Protein AF-A0A4Z1PEJ4-F1 (afdb_monomer_lite)

Radius of gyration: 26.55 Å; chains: 1; bounding box: 62×98×64 Å

pLDDT: mean 70.91, std 25.91, range [23.52, 96.44]

Structure (mmCIF, N/CA/C/O backbone):
data_AF-A0A4Z1PEJ4-F1
#
_entry.id   AF-A0A4Z1PEJ4-F1
#
loop_
_atom_site.group_PDB
_atom_site.id
_atom_site.type_symbol
_atom_site.label_atom_id
_atom_site.label_alt_id
_atom_site.label_comp_id
_atom_site.label_asym_id
_atom_site.label_entity_id
_atom_site.label_seq_id
_atom_site.pdbx_PDB_ins_code
_atom_site.Cartn_x
_atom_site.Cartn_y
_atom_site.Cartn_z
_atom_site.occupancy
_atom_site.B_iso_or_equiv
_atom_site.auth_seq_id
_atom_site.auth_comp_id
_atom_site.auth_asym_id
_atom_site.auth_atom_id
_atom_site.pdbx_PDB_model_num
ATOM 1 N N . MET A 1 1 ? 3.116 49.677 31.356 1.00 27.81 1 MET A N 1
ATOM 2 C CA . MET A 1 1 ? 3.036 48.391 32.084 1.00 27.81 1 MET A CA 1
ATOM 3 C C . MET A 1 1 ? 1.560 48.014 32.128 1.00 27.81 1 MET A C 1
ATOM 5 O O . MET A 1 1 ? 0.772 48.911 32.383 1.00 27.81 1 MET A O 1
ATOM 9 N N . ASP A 1 2 ? 1.118 46.800 31.808 1.00 25.27 2 ASP A N 1
ATOM 10 C CA . ASP A 1 2 ? 1.852 45.565 31.485 1.00 25.27 2 ASP A CA 1
ATOM 11 C C . ASP A 1 2 ? 1.053 44.719 30.453 1.00 25.27 2 ASP A C 1
ATOM 13 O O . ASP A 1 2 ? -0.126 44.455 30.690 1.00 25.27 2 ASP A O 1
ATOM 17 N N . PRO A 1 3 ? 1.632 44.304 29.306 1.00 29.11 3 PRO A N 1
ATOM 18 C CA . PRO A 1 3 ? 0.936 43.540 28.263 1.00 29.11 3 PRO A CA 1
ATOM 19 C C . PRO A 1 3 ? 0.871 42.013 28.520 1.00 29.11 3 PRO A C 1
ATOM 21 O O . PRO A 1 3 ? 1.013 41.227 27.584 1.00 29.11 3 PRO A O 1
ATOM 24 N N . ASN A 1 4 ? 0.642 41.566 29.763 1.00 30.38 4 ASN A N 1
ATOM 25 C CA . ASN A 1 4 ? 0.714 40.146 30.156 1.00 30.38 4 ASN A CA 1
ATOM 26 C C . ASN A 1 4 ? -0.552 39.580 30.834 1.00 30.38 4 ASN A C 1
ATOM 28 O O . ASN A 1 4 ? -0.468 38.933 31.876 1.00 30.38 4 ASN A O 1
ATOM 32 N N . HIS A 1 5 ? -1.732 39.715 30.215 1.00 30.97 5 HIS A N 1
ATOM 33 C CA . HIS A 1 5 ? -2.873 38.843 30.548 1.00 30.97 5 HIS A CA 1
ATOM 34 C C . HIS A 1 5 ? -3.170 37.840 29.427 1.00 30.97 5 HIS A C 1
ATOM 36 O O . HIS A 1 5 ? -3.955 38.057 28.505 1.00 30.97 5 HIS A O 1
ATOM 42 N N . LEU A 1 6 ? -2.442 36.726 29.520 1.00 24.66 6 LEU A N 1
ATOM 43 C CA . LEU A 1 6 ? -2.335 35.659 28.534 1.00 24.66 6 LEU A CA 1
ATOM 44 C C . LEU A 1 6 ? -3.612 34.816 28.372 1.00 24.66 6 LEU A C 1
ATOM 46 O O . LEU A 1 6 ? -4.174 34.306 29.341 1.00 24.66 6 LEU A O 1
ATOM 50 N N . ARG A 1 7 ? -3.929 34.543 27.100 1.00 29.64 7 ARG A N 1
ATOM 51 C CA . ARG A 1 7 ? -4.311 33.229 26.543 1.00 29.64 7 ARG A CA 1
ATOM 52 C C . ARG A 1 7 ? -4.617 32.126 27.578 1.00 29.64 7 ARG A C 1
ATOM 54 O O . ARG A 1 7 ? -3.706 31.446 28.050 1.00 29.64 7 ARG A O 1
ATOM 61 N N . ARG A 1 8 ? -5.903 31.843 27.814 1.00 27.27 8 ARG A N 1
ATOM 62 C CA . ARG A 1 8 ? -6.362 30.564 28.386 1.00 27.27 8 ARG A CA 1
ATOM 63 C C . ARG A 1 8 ? -7.627 30.057 27.702 1.00 27.27 8 ARG A C 1
ATOM 65 O O . ARG A 1 8 ? -8.715 30.279 28.210 1.00 27.27 8 ARG A O 1
ATOM 72 N N . HIS A 1 9 ? -7.457 29.303 26.625 1.00 27.41 9 HIS A N 1
ATOM 73 C CA . HIS A 1 9 ? -8.015 27.958 26.408 1.00 27.41 9 HIS A CA 1
ATOM 74 C C . HIS A 1 9 ? -7.510 27.472 25.038 1.00 27.41 9 HIS A C 1
ATOM 76 O O . HIS A 1 9 ? -7.259 28.290 24.159 1.00 27.41 9 HIS A O 1
ATOM 82 N N . ILE A 1 10 ? -7.311 26.158 24.881 1.00 28.23 10 ILE A N 1
ATOM 83 C CA . ILE A 1 10 ? -6.675 25.526 23.704 1.00 28.23 10 ILE A CA 1
ATOM 84 C C . ILE A 1 10 ? -5.178 25.882 23.554 1.00 28.23 10 ILE A C 1
ATOM 86 O O . ILE A 1 10 ? -4.756 26.586 22.642 1.00 28.23 10 ILE A O 1
ATOM 90 N N . ALA A 1 11 ? -4.349 25.338 24.452 1.00 23.52 11 ALA A N 1
ATOM 91 C CA . ALA A 1 11 ? -2.929 25.082 24.192 1.00 23.52 11 ALA A CA 1
ATOM 92 C C . ALA A 1 11 ? -2.385 23.987 25.130 1.00 23.52 11 ALA A C 1
ATOM 94 O O . ALA A 1 11 ? -2.755 23.915 26.300 1.00 23.52 11 ALA A O 1
ATOM 95 N N . THR A 1 12 ? -1.439 23.193 24.619 1.00 25.97 12 THR A N 1
ATOM 96 C CA . THR A 1 12 ? -0.537 22.279 25.353 1.00 25.97 12 THR A CA 1
ATOM 97 C C . THR A 1 12 ? -1.127 21.057 26.082 1.00 25.97 12 THR A C 1
ATOM 99 O O . THR A 1 12 ? -1.170 21.012 27.307 1.00 25.97 12 THR A O 1
ATOM 102 N N . THR A 1 13 ? -1.311 19.965 25.328 1.00 26.06 13 THR A N 1
ATOM 103 C CA . THR A 1 13 ? -0.943 18.610 25.811 1.00 26.06 13 THR A CA 1
ATOM 104 C C . THR A 1 13 ? 0.048 17.910 24.866 1.00 26.06 13 THR A C 1
ATOM 106 O O . THR A 1 13 ? 0.061 16.694 24.708 1.00 26.06 13 THR A O 1
ATOM 109 N N . HIS A 1 14 ? 0.947 18.690 24.261 1.00 30.61 14 HIS A N 1
ATOM 110 C CA . HIS A 1 14 ? 2.242 18.201 23.786 1.00 30.61 14 HIS A CA 1
ATOM 111 C C . HIS A 1 14 ? 3.317 18.638 24.778 1.00 30.61 14 HIS A C 1
ATOM 113 O O . HIS A 1 14 ? 4.013 19.634 24.588 1.00 30.61 14 HIS A O 1
ATOM 119 N N . LYS A 1 15 ? 3.430 17.893 25.883 1.00 26.06 15 LYS A N 1
ATOM 120 C CA . LYS A 1 15 ? 4.559 18.039 26.800 1.00 26.06 15 LYS A CA 1
ATOM 121 C C . LYS A 1 15 ? 5.697 17.174 26.264 1.00 26.06 15 LYS A C 1
ATOM 123 O O . LYS A 1 15 ? 5.635 15.952 26.344 1.00 26.06 15 LYS A O 1
ATOM 128 N N . ARG A 1 16 ? 6.716 17.815 25.687 1.00 28.69 16 ARG A N 1
ATOM 129 C CA . ARG A 1 16 ? 7.951 17.171 25.215 1.00 28.69 16 ARG A CA 1
ATOM 130 C C . ARG A 1 16 ? 8.606 16.428 26.393 1.00 28.69 16 ARG A C 1
ATOM 132 O O . ARG A 1 16 ? 9.169 17.064 27.281 1.00 28.69 16 ARG A O 1
ATOM 139 N N . LEU A 1 17 ? 8.506 15.096 26.429 1.00 28.52 17 LEU A N 1
ATOM 140 C CA . LEU A 1 17 ? 9.060 14.249 27.498 1.00 28.52 17 LEU A CA 1
ATOM 141 C C . LEU A 1 17 ? 10.558 13.975 27.283 1.00 28.52 17 LEU A C 1
ATOM 143 O O . LEU A 1 17 ? 10.988 12.837 27.129 1.00 28.52 17 LEU A O 1
ATOM 147 N N . THR A 1 18 ? 11.364 15.036 27.291 1.00 34.47 18 THR A N 1
ATOM 148 C CA . THR A 1 18 ? 12.831 14.955 27.286 1.00 34.47 18 THR A CA 1
ATOM 149 C C . THR A 1 18 ? 13.364 15.382 28.651 1.00 34.47 18 THR A C 1
ATOM 151 O O . THR A 1 18 ? 13.699 16.547 28.860 1.00 34.47 18 THR A O 1
ATOM 154 N N . GLY A 1 19 ? 13.404 14.443 29.599 1.00 26.09 19 GLY A N 1
ATOM 155 C CA . GLY A 1 19 ? 13.943 14.656 30.944 1.00 26.09 19 GLY A CA 1
ATOM 156 C C . GLY A 1 19 ? 14.249 13.327 31.657 1.00 26.09 19 GLY A C 1
ATOM 157 O O . GLY A 1 19 ? 13.490 12.372 31.472 1.00 26.09 19 GLY A O 1
ATOM 158 N N . PRO A 1 20 ? 15.312 13.226 32.486 1.00 29.72 20 PRO A N 1
ATOM 159 C CA . PRO A 1 20 ? 15.720 11.958 33.117 1.00 29.72 20 PRO A CA 1
ATOM 160 C C . PRO A 1 20 ? 14.717 11.377 34.129 1.00 29.72 20 PRO A C 1
ATOM 162 O O . PRO A 1 20 ? 14.866 10.238 34.563 1.00 29.72 20 PRO A O 1
ATOM 165 N N . SER A 1 21 ? 13.704 12.154 34.517 1.00 27.55 21 SER A N 1
ATOM 166 C CA . SER A 1 21 ? 12.705 11.828 35.538 1.00 27.55 21 SER A CA 1
ATOM 167 C C . SER A 1 21 ? 11.514 11.004 35.033 1.00 27.55 21 SER A C 1
ATOM 169 O O . SER A 1 21 ? 10.599 10.737 35.803 1.00 27.55 21 SER A O 1
ATOM 171 N N . CYS A 1 22 ? 11.503 10.551 33.774 1.00 32.00 22 CYS A N 1
ATOM 172 C CA . CYS A 1 22 ? 10.425 9.711 33.234 1.00 32.00 22 CYS A CA 1
ATOM 173 C C . CYS A 1 22 ? 10.574 8.223 33.631 1.00 32.00 22 CYS A C 1
ATOM 175 O O . CYS A 1 22 ? 10.577 7.318 32.792 1.00 32.00 22 CYS A O 1
ATOM 177 N N . ARG A 1 23 ? 10.714 7.968 34.938 1.00 33.81 23 ARG A N 1
ATOM 178 C CA . ARG A 1 23 ? 10.494 6.655 35.552 1.00 33.81 23 ARG A CA 1
ATOM 179 C C . ARG A 1 23 ? 9.142 6.689 36.277 1.00 33.81 23 ARG A C 1
ATOM 181 O O . ARG A 1 23 ? 8.905 7.566 37.091 1.00 33.81 23 ARG A O 1
ATOM 188 N N . GLU A 1 24 ? 8.314 5.694 35.960 1.00 30.09 24 GLU A N 1
ATOM 189 C CA . GLU A 1 24 ? 7.117 5.230 36.693 1.00 30.09 24 GLU A CA 1
ATOM 190 C C . GLU A 1 24 ? 5.741 5.846 36.323 1.00 30.09 24 GLU A C 1
ATOM 192 O O . GLU A 1 24 ? 4.888 5.081 35.870 1.00 30.09 24 GLU A O 1
ATOM 197 N N . ASP A 1 25 ? 5.508 7.164 36.351 1.00 28.42 25 ASP A N 1
ATOM 198 C CA . ASP A 1 25 ? 4.123 7.708 36.300 1.00 28.42 25 ASP A CA 1
ATOM 199 C C . ASP A 1 25 ? 3.585 8.171 34.923 1.00 28.42 25 ASP A C 1
ATOM 201 O O . ASP A 1 25 ? 3.177 9.318 34.732 1.00 28.42 25 ASP A O 1
ATOM 205 N N . CYS A 1 26 ? 3.527 7.273 33.935 1.00 29.20 26 CYS A N 1
ATOM 206 C CA . CYS A 1 26 ? 2.817 7.515 32.662 1.00 29.20 26 CYS A CA 1
ATOM 207 C C . CYS A 1 26 ? 1.881 6.350 32.298 1.00 29.20 26 CYS A C 1
ATOM 209 O O . CYS A 1 26 ? 2.175 5.548 31.410 1.00 29.20 26 CYS A O 1
ATOM 211 N N . LEU A 1 27 ? 0.737 6.274 32.985 1.00 31.78 27 LEU A N 1
ATOM 212 C CA . LEU A 1 27 ? -0.355 5.339 32.694 1.00 31.78 27 LEU A CA 1
ATOM 213 C C . LEU A 1 27 ? -1.568 6.076 32.092 1.00 31.78 27 LEU A C 1
ATOM 215 O O . LEU A 1 27 ? -2.101 6.980 32.738 1.00 31.78 27 LEU A O 1
ATOM 219 N N . PRO A 1 28 ? -2.060 5.678 30.903 1.00 34.16 28 PRO A N 1
ATOM 220 C CA . PRO A 1 28 ? -3.392 6.052 30.434 1.00 34.16 28 PRO A CA 1
ATOM 221 C C . PRO A 1 28 ? -4.499 5.422 31.298 1.00 34.16 28 PRO A C 1
ATOM 223 O O . PRO A 1 28 ? -4.273 4.468 32.046 1.00 34.16 28 PRO A O 1
ATOM 226 N N . SER A 1 29 ? -5.721 5.943 31.174 1.00 29.34 29 SER A N 1
ATOM 227 C CA . SER A 1 29 ? -6.901 5.441 31.885 1.00 29.34 29 SER A CA 1
ATOM 228 C C . SER A 1 29 ? -7.251 3.985 31.519 1.00 29.34 29 SER A C 1
ATOM 230 O O . SER A 1 29 ? -6.850 3.455 30.485 1.00 29.34 29 SER A O 1
ATOM 232 N N . ARG A 1 30 ? -8.008 3.312 32.401 1.00 32.62 30 ARG A N 1
ATOM 233 C CA . ARG A 1 30 ? -8.152 1.838 32.488 1.00 32.62 30 ARG A CA 1
ATOM 234 C C . ARG A 1 30 ? -8.791 1.100 31.290 1.00 32.62 30 ARG A C 1
ATOM 236 O O . ARG A 1 30 ? -9.005 -0.106 31.398 1.00 32.62 30 ARG A O 1
ATOM 243 N N . HIS A 1 31 ? -9.082 1.763 30.171 1.00 28.25 31 HIS A N 1
ATOM 244 C CA . HIS A 1 31 ? -9.766 1.167 29.017 1.00 28.25 31 HIS A CA 1
ATOM 245 C C . HIS A 1 31 ? -9.104 1.562 27.689 1.00 28.25 31 HIS A C 1
ATOM 247 O O . HIS A 1 31 ? -9.568 2.453 26.986 1.00 28.25 31 HIS A O 1
ATOM 253 N N . GLY A 1 32 ? -8.024 0.864 27.334 1.00 28.66 32 GLY A N 1
ATOM 254 C CA . GLY A 1 32 ? -7.392 0.972 26.019 1.00 28.66 32 GLY A CA 1
ATOM 255 C C . GLY A 1 32 ? -6.218 0.008 25.867 1.00 28.66 32 GLY A C 1
ATOM 256 O O . GLY A 1 32 ? -5.294 0.024 26.677 1.00 28.66 32 GLY A O 1
ATOM 257 N N . VAL A 1 33 ? -6.240 -0.822 24.821 1.00 29.34 33 VAL A N 1
ATOM 258 C CA . VAL A 1 33 ? -5.055 -1.571 24.378 1.00 29.34 33 VAL A CA 1
ATOM 259 C C . VAL A 1 33 ? -4.254 -0.628 23.486 1.00 29.34 33 VAL A C 1
ATOM 261 O O . VAL A 1 33 ? -4.640 -0.366 22.352 1.00 29.34 33 VAL A O 1
ATOM 264 N N . GLY A 1 34 ? -3.183 -0.057 24.037 1.00 31.81 34 GLY A N 1
ATOM 265 C CA . GLY A 1 34 ? -2.349 0.944 23.371 1.00 31.81 34 GLY A CA 1
ATOM 266 C C . GLY A 1 34 ? -0.910 0.470 23.200 1.00 31.81 34 GLY A C 1
ATOM 267 O O . GLY A 1 34 ? -0.339 -0.144 24.102 1.00 31.81 34 GLY A O 1
ATOM 268 N N . LEU A 1 35 ? -0.330 0.785 22.044 1.00 33.53 35 LEU A N 1
ATOM 269 C CA . LEU A 1 35 ? 1.021 0.403 21.648 1.00 33.53 35 LEU A CA 1
ATOM 270 C C . LEU A 1 35 ? 1.922 1.644 21.748 1.00 33.53 35 LEU A C 1
ATOM 272 O O . LEU A 1 35 ? 1.763 2.593 20.986 1.00 33.53 35 LEU A O 1
ATOM 276 N N . ILE A 1 36 ? 2.816 1.673 22.742 1.00 31.70 36 ILE A N 1
ATOM 277 C CA . ILE A 1 36 ? 3.595 2.874 23.103 1.00 31.70 36 ILE A CA 1
ATOM 278 C C . ILE A 1 36 ? 5.069 2.697 22.729 1.00 31.70 36 ILE A C 1
ATOM 280 O O . ILE A 1 36 ? 5.781 1.915 23.369 1.00 31.70 36 ILE A O 1
ATOM 284 N N . ALA A 1 37 ? 5.530 3.484 21.755 1.00 30.77 37 ALA A N 1
ATOM 285 C CA . ALA A 1 37 ? 6.940 3.637 21.405 1.00 30.77 37 ALA A CA 1
ATOM 286 C C . ALA A 1 37 ? 7.581 4.824 22.140 1.00 30.77 37 ALA A C 1
ATOM 288 O O . ALA A 1 37 ? 6.928 5.825 22.430 1.00 30.77 37 ALA A O 1
ATOM 289 N N . TYR A 1 38 ? 8.869 4.698 22.463 1.00 31.22 38 TYR A N 1
ATOM 290 C CA . TYR A 1 38 ? 9.680 5.757 23.063 1.00 31.22 38 TYR A CA 1
ATOM 291 C C . TYR A 1 38 ? 11.162 5.524 22.755 1.00 31.22 38 TYR A C 1
ATOM 293 O O . TYR A 1 38 ? 11.588 4.382 22.562 1.00 31.22 38 TYR A O 1
ATOM 301 N N . GLU A 1 39 ? 11.929 6.609 22.724 1.00 32.78 39 GLU A N 1
ATOM 302 C CA . GLU A 1 39 ? 13.305 6.631 22.240 1.00 32.78 39 GLU A CA 1
ATOM 303 C C . GLU A 1 39 ? 14.334 6.489 23.374 1.00 32.78 39 GLU A C 1
ATOM 305 O O . GLU A 1 39 ? 14.233 7.131 24.420 1.00 32.78 39 GLU A O 1
ATOM 310 N N . THR A 1 40 ? 15.376 5.690 23.134 1.00 35.53 40 THR A N 1
ATOM 311 C CA . THR A 1 40 ? 16.669 5.794 23.831 1.00 35.53 40 THR A CA 1
ATOM 312 C C . THR A 1 40 ? 17.798 5.562 22.831 1.00 35.53 40 THR A C 1
ATOM 314 O O . THR A 1 40 ? 17.707 4.640 22.015 1.00 35.53 40 THR A O 1
ATOM 317 N N . ALA A 1 41 ? 18.857 6.372 22.906 1.00 36.47 41 ALA A N 1
ATOM 318 C CA . ALA A 1 41 ? 19.954 6.389 21.940 1.00 36.47 41 ALA A CA 1
ATOM 319 C C . ALA A 1 41 ? 20.717 5.050 21.868 1.00 36.47 41 ALA A C 1
ATOM 321 O O . ALA A 1 41 ? 21.496 4.718 22.760 1.00 36.47 41 ALA A O 1
ATOM 322 N N . ALA A 1 42 ? 20.522 4.298 20.780 1.00 35.16 42 ALA A N 1
ATOM 323 C CA . ALA A 1 42 ? 21.298 3.103 20.447 1.00 35.16 42 ALA A CA 1
ATOM 324 C C . ALA A 1 42 ? 21.298 2.851 18.928 1.00 35.16 42 ALA A C 1
ATOM 326 O O . ALA A 1 42 ? 20.303 3.078 18.244 1.00 35.16 42 ALA A O 1
ATOM 327 N N . SER A 1 43 ? 22.424 2.365 18.403 1.00 36.16 43 SER A N 1
ATOM 328 C CA . SER A 1 43 ? 22.759 2.345 16.968 1.00 36.16 43 SER A CA 1
ATOM 329 C C . SER A 1 43 ? 22.140 1.202 16.138 1.00 36.16 43 SER A C 1
ATOM 331 O O . SER A 1 43 ? 22.707 0.837 15.112 1.00 36.16 43 SER A O 1
ATOM 333 N N . ALA A 1 44 ? 21.027 0.601 16.567 1.00 36.31 44 ALA A N 1
ATOM 334 C CA . ALA A 1 44 ? 20.407 -0.546 15.890 1.00 36.31 44 ALA A CA 1
ATOM 335 C C . ALA A 1 44 ? 18.877 -0.522 16.030 1.00 36.31 44 ALA A C 1
ATOM 337 O O . ALA A 1 44 ? 18.362 -0.127 17.079 1.00 36.31 44 ALA A O 1
ATOM 338 N N . PHE A 1 45 ? 18.150 -0.987 15.005 1.00 40.75 45 PHE A N 1
ATOM 339 C CA . PHE A 1 45 ? 16.698 -1.168 15.094 1.00 40.75 45 PHE A CA 1
ATOM 340 C C . PHE A 1 45 ? 16.391 -2.437 15.898 1.00 40.75 45 PHE A C 1
ATOM 342 O O . PHE A 1 45 ? 16.251 -3.531 15.357 1.00 40.75 45 PHE A O 1
ATOM 349 N N . LYS A 1 46 ? 16.287 -2.271 17.214 1.00 36.66 46 LYS A N 1
ATOM 350 C CA . LYS A 1 46 ? 15.841 -3.315 18.135 1.00 36.66 46 LYS A CA 1
ATOM 351 C C . LYS A 1 46 ? 14.415 -3.029 18.560 1.00 36.66 46 LYS A C 1
ATOM 353 O O . LYS A 1 46 ? 14.121 -1.896 18.947 1.00 36.66 46 LYS A O 1
ATOM 358 N N . PHE A 1 47 ? 13.573 -4.056 18.573 1.00 40.47 47 PHE A N 1
ATOM 359 C CA . PHE A 1 47 ? 12.274 -3.986 19.223 1.00 40.47 47 PHE A CA 1
ATOM 360 C C . PHE A 1 47 ? 12.218 -4.958 20.400 1.00 40.47 47 PHE A C 1
ATOM 362 O O . PHE A 1 47 ? 12.560 -6.133 20.301 1.00 40.47 47 PHE A O 1
ATOM 369 N N . ALA A 1 48 ? 11.815 -4.430 21.550 1.00 34.50 48 ALA A N 1
ATOM 370 C CA . ALA A 1 48 ? 11.677 -5.177 22.792 1.00 34.50 48 ALA A CA 1
ATOM 371 C C . ALA A 1 48 ? 10.272 -4.952 23.340 1.00 34.50 48 ALA A C 1
ATOM 373 O O . ALA A 1 48 ? 9.843 -3.796 23.436 1.00 34.50 48 ALA A O 1
ATOM 374 N N . ILE A 1 49 ? 9.599 -6.039 23.721 1.00 41.81 49 ILE A N 1
ATOM 375 C CA . ILE A 1 49 ? 8.390 -5.991 24.545 1.00 41.81 49 ILE A CA 1
ATOM 376 C C . ILE A 1 49 ? 8.821 -5.985 26.007 1.00 41.81 49 ILE A C 1
ATOM 378 O O . ILE A 1 49 ? 9.722 -6.717 26.395 1.00 41.81 49 ILE A O 1
ATOM 382 N N . ALA A 1 50 ? 8.182 -5.151 26.824 1.00 34.97 50 ALA A N 1
ATOM 383 C CA . ALA A 1 50 ? 8.354 -5.185 28.272 1.00 34.97 50 ALA A CA 1
ATOM 384 C C . ALA A 1 50 ? 7.007 -5.477 28.941 1.00 34.97 50 ALA A C 1
ATOM 386 O O . ALA A 1 50 ? 6.168 -4.575 29.052 1.00 34.97 50 ALA A O 1
ATOM 387 N N . PHE A 1 51 ? 6.807 -6.706 29.420 1.00 35.53 51 PHE A N 1
ATOM 388 C CA . PHE A 1 51 ? 5.603 -7.084 30.156 1.00 35.53 51 PHE A CA 1
ATOM 389 C C . PHE A 1 51 ? 5.740 -6.697 31.633 1.00 35.53 51 PHE A C 1
ATOM 391 O O . PHE A 1 51 ? 6.002 -7.537 32.487 1.00 35.53 51 PHE A O 1
ATOM 398 N N . ARG A 1 52 ? 5.513 -5.423 31.989 1.00 38.06 52 ARG A N 1
ATOM 399 C CA . ARG A 1 52 ? 5.457 -5.034 33.420 1.00 38.06 52 ARG A CA 1
ATOM 400 C C . ARG A 1 52 ? 4.089 -5.156 34.090 1.00 38.06 52 ARG A C 1
ATOM 402 O O . ARG A 1 52 ? 4.020 -5.125 35.311 1.00 38.06 52 ARG A O 1
ATOM 409 N N . THR A 1 53 ? 3.027 -5.380 33.320 1.00 40.78 53 THR A N 1
ATOM 410 C CA . THR A 1 53 ? 1.769 -6.007 33.767 1.00 40.78 53 THR A CA 1
ATOM 411 C C . THR A 1 53 ? 1.139 -6.734 32.572 1.00 40.78 53 THR A C 1
ATOM 413 O O . THR A 1 53 ? 1.418 -6.390 31.424 1.00 40.78 53 THR A O 1
ATOM 416 N N . ARG A 1 54 ? 0.279 -7.737 32.814 1.00 41.91 54 ARG A N 1
ATOM 417 C CA . ARG A 1 54 ? -0.291 -8.655 31.795 1.00 41.91 54 ARG A CA 1
ATOM 418 C C . ARG A 1 54 ? -1.271 -8.014 30.776 1.00 41.91 54 ARG A C 1
ATOM 420 O O . ARG A 1 54 ? -2.219 -8.678 30.367 1.00 41.91 54 ARG A O 1
ATOM 427 N N . ARG A 1 55 ? -1.157 -6.718 30.449 1.00 48.53 55 ARG A N 1
ATOM 428 C CA . ARG A 1 55 ? -2.189 -5.962 29.696 1.00 48.53 55 ARG A CA 1
ATOM 429 C C . ARG A 1 55 ? -1.688 -4.922 28.681 1.00 48.53 55 ARG A C 1
ATOM 431 O O . ARG A 1 55 ? -2.526 -4.294 28.044 1.00 48.53 55 ARG A O 1
ATOM 438 N N . PHE A 1 56 ? -0.377 -4.741 28.492 1.00 40.19 56 PHE A N 1
ATOM 439 C CA . PHE A 1 56 ? 0.152 -3.747 27.543 1.00 40.19 56 PHE A CA 1
ATOM 440 C C . PHE A 1 56 ? 1.281 -4.298 26.668 1.00 40.19 56 PHE A C 1
ATOM 442 O O . PHE A 1 56 ? 2.284 -4.796 27.176 1.00 40.19 56 PHE A O 1
ATOM 449 N N . LEU A 1 57 ? 1.133 -4.138 25.350 1.00 44.62 57 LEU A N 1
ATOM 450 C CA . LEU A 1 57 ? 2.167 -4.399 24.351 1.00 44.62 57 LEU A CA 1
ATOM 451 C C . LEU A 1 57 ? 2.994 -3.122 24.139 1.00 44.62 57 LEU A C 1
ATOM 453 O O . LEU A 1 57 ? 2.599 -2.221 23.402 1.00 44.62 57 LEU A O 1
ATOM 457 N N . ARG A 1 58 ? 4.149 -3.021 24.801 1.00 49.94 58 ARG A N 1
ATOM 458 C CA . ARG A 1 58 ? 5.068 -1.883 24.640 1.00 49.94 58 ARG A CA 1
ATOM 459 C C . ARG A 1 58 ? 6.130 -2.214 23.596 1.00 49.94 58 ARG A C 1
ATOM 461 O O . ARG A 1 58 ? 7.050 -2.946 23.925 1.00 49.94 58 ARG A O 1
ATOM 468 N N . ILE A 1 59 ? 6.042 -1.664 22.385 1.00 51.53 59 ILE A N 1
ATOM 469 C CA . ILE A 1 59 ? 7.074 -1.845 21.350 1.00 51.53 59 ILE A CA 1
ATOM 470 C C . ILE A 1 59 ? 8.035 -0.661 21.385 1.00 51.53 59 ILE A C 1
ATOM 472 O O . ILE A 1 59 ? 7.646 0.466 21.090 1.00 51.53 59 ILE A O 1
ATOM 476 N N . ARG A 1 60 ? 9.303 -0.903 21.726 1.00 51.75 60 ARG A N 1
ATOM 477 C CA . ARG A 1 60 ? 10.352 0.118 21.566 1.00 51.75 60 ARG A CA 1
ATOM 478 C C . ARG A 1 60 ? 10.787 0.226 20.110 1.00 51.75 60 ARG A C 1
ATOM 480 O O . ARG A 1 60 ? 10.962 -0.792 19.450 1.00 51.75 60 ARG A O 1
ATOM 487 N N . VAL A 1 61 ? 11.022 1.456 19.663 1.00 50.41 61 VAL A N 1
ATOM 488 C CA . VAL A 1 61 ? 11.641 1.775 18.375 1.00 50.41 61 VAL A CA 1
ATOM 489 C C . VAL A 1 61 ? 12.742 2.799 18.649 1.00 50.41 61 VAL A C 1
ATOM 491 O O . VAL A 1 61 ? 12.452 3.904 19.097 1.00 50.41 61 VAL A O 1
ATOM 494 N N . SER A 1 62 ? 13.997 2.421 18.402 1.00 46.44 62 SER A N 1
ATOM 495 C CA . SER A 1 62 ? 15.163 3.313 18.482 1.00 46.44 62 SER A CA 1
ATOM 496 C C . SER A 1 62 ? 15.682 3.632 17.082 1.00 46.44 62 SER A C 1
ATOM 498 O O . SER A 1 62 ? 15.740 2.754 16.217 1.00 46.44 62 SER A O 1
ATOM 500 N N . TYR A 1 63 ? 16.081 4.885 16.859 1.00 45.88 63 TYR A N 1
ATOM 501 C CA . TYR A 1 63 ? 16.627 5.355 15.586 1.00 45.88 63 TYR A CA 1
ATOM 502 C C . TYR A 1 63 ? 17.638 6.498 15.795 1.00 45.88 63 TYR A C 1
ATOM 504 O O . TYR A 1 63 ? 17.825 6.948 16.922 1.00 45.88 63 TYR A O 1
ATOM 512 N N . LYS A 1 64 ? 18.356 6.909 14.737 1.00 39.06 64 LYS A N 1
ATOM 513 C CA . LYS A 1 64 ? 19.457 7.896 14.823 1.00 39.06 64 LYS A CA 1
ATOM 514 C C . LYS A 1 64 ? 19.640 8.769 13.562 1.00 39.06 64 LYS A C 1
ATOM 516 O O . LYS A 1 64 ? 20.731 9.279 13.328 1.00 39.06 64 LYS A O 1
ATOM 521 N N . ILE A 1 65 ? 18.617 8.893 12.717 1.00 44.38 65 ILE A N 1
ATOM 522 C CA . ILE A 1 65 ? 18.600 9.807 11.558 1.00 44.38 65 ILE A CA 1
ATOM 523 C C . ILE A 1 65 ? 17.292 10.611 11.634 1.00 44.38 65 ILE A C 1
ATOM 525 O O . ILE A 1 65 ? 16.290 10.102 12.134 1.00 44.38 65 ILE A O 1
ATOM 529 N N . ASP A 1 66 ? 17.318 11.861 11.185 1.00 34.28 66 ASP A N 1
ATOM 530 C CA . ASP A 1 66 ? 16.200 12.802 11.269 1.00 34.28 66 ASP A CA 1
ATOM 531 C C . ASP A 1 66 ? 15.867 13.318 9.851 1.00 34.28 66 ASP A C 1
ATOM 533 O O . ASP A 1 66 ? 16.794 13.748 9.157 1.00 34.28 66 ASP A O 1
ATOM 537 N N . PRO A 1 67 ? 14.605 13.249 9.378 1.00 47.44 67 PRO A N 1
ATOM 538 C CA . PRO A 1 67 ? 13.464 12.584 10.009 1.00 47.44 67 PRO A CA 1
ATOM 539 C C . PRO A 1 67 ? 13.560 11.044 9.960 1.00 47.44 67 PRO A C 1
ATOM 541 O O . PRO A 1 67 ? 14.075 10.477 8.990 1.00 47.44 67 PRO A O 1
ATOM 544 N N . PRO A 1 68 ? 13.034 10.327 10.972 1.00 54.12 68 PRO A N 1
ATOM 545 C CA . PRO A 1 68 ? 12.922 8.875 10.928 1.00 54.12 68 PRO A CA 1
ATOM 546 C C . PRO A 1 68 ? 11.936 8.423 9.835 1.00 54.12 68 PRO A C 1
ATOM 548 O O . PRO A 1 68 ? 10.766 8.805 9.889 1.00 54.12 68 PRO A O 1
ATOM 551 N N . PRO A 1 69 ? 12.336 7.555 8.882 1.00 70.94 69 PRO A N 1
ATOM 552 C CA . PRO A 1 69 ? 11.384 6.938 7.968 1.00 70.94 69 PRO A CA 1
ATOM 553 C C . PRO A 1 69 ? 10.428 6.031 8.752 1.00 70.94 69 PRO A C 1
ATOM 555 O O . PRO A 1 69 ? 10.839 5.360 9.705 1.00 70.94 69 PRO A O 1
ATOM 558 N N . THR A 1 70 ? 9.168 5.982 8.325 1.00 81.75 70 THR A N 1
ATOM 559 C CA . THR A 1 70 ? 8.065 5.287 9.004 1.00 81.75 70 THR A CA 1
ATOM 560 C C . THR A 1 70 ? 8.319 3.791 9.216 1.00 81.75 70 THR A C 1
ATOM 562 O O . THR A 1 70 ? 9.065 3.139 8.479 1.00 81.75 70 THR A O 1
ATOM 565 N N . ARG A 1 71 ? 7.691 3.227 10.254 1.00 87.38 71 ARG A N 1
ATOM 566 C CA . ARG A 1 71 ? 7.703 1.788 10.562 1.00 87.38 71 ARG A CA 1
ATOM 567 C C . ARG A 1 71 ? 6.290 1.340 10.887 1.00 87.38 71 ARG A C 1
ATOM 569 O O . ARG A 1 71 ? 5.858 1.439 12.032 1.00 87.38 71 ARG A O 1
ATOM 576 N N . THR A 1 72 ? 5.561 0.912 9.867 1.00 90.25 72 THR A N 1
ATOM 577 C CA . THR A 1 72 ? 4.174 0.472 10.034 1.00 90.25 72 THR A CA 1
ATOM 578 C C . THR A 1 72 ? 4.130 -0.834 10.799 1.00 90.25 72 THR A C 1
ATOM 580 O O . THR A 1 72 ? 4.967 -1.708 10.577 1.00 90.25 72 THR A O 1
ATOM 583 N N . LEU A 1 73 ? 3.154 -0.945 11.695 1.00 92.88 73 LEU A N 1
ATOM 584 C CA . LEU A 1 73 ? 2.928 -2.090 12.563 1.00 92.88 73 LEU A CA 1
ATOM 585 C C . LEU A 1 73 ? 1.517 -2.621 12.305 1.00 92.88 73 LEU A C 1
ATOM 587 O O . LEU A 1 73 ? 0.549 -1.878 12.458 1.00 92.88 73 LEU A O 1
ATOM 591 N N . LEU A 1 74 ? 1.400 -3.900 11.955 1.00 91.38 74 LEU A N 1
ATOM 592 C CA . LEU A 1 74 ? 0.118 -4.582 11.783 1.00 91.38 74 LEU A CA 1
ATOM 593 C C . LEU A 1 74 ? 0.124 -5.882 12.589 1.00 91.38 74 LEU A C 1
ATOM 595 O O . LEU A 1 74 ? 0.937 -6.767 12.344 1.00 91.38 74 LEU A O 1
ATOM 599 N N . LEU A 1 75 ? -0.793 -6.014 13.546 1.00 92.88 75 LEU A N 1
ATOM 600 C CA . LEU A 1 75 ? -1.042 -7.291 14.214 1.00 92.88 75 LEU A CA 1
ATOM 601 C C . LEU A 1 75 ? -1.971 -8.137 13.340 1.00 92.88 75 LEU A C 1
ATOM 603 O O . LEU A 1 75 ? -3.044 -7.669 12.956 1.00 92.88 75 LEU A O 1
ATOM 607 N N . SER A 1 76 ? -1.567 -9.373 13.050 1.00 90.75 76 SER A N 1
ATOM 608 C CA . SER A 1 76 ? -2.410 -10.334 12.336 1.00 90.75 76 SER A CA 1
ATOM 609 C C . SER A 1 76 ? -3.615 -10.712 13.197 1.00 90.75 76 SER A C 1
ATOM 611 O O . SER A 1 76 ? -3.475 -11.037 14.379 1.00 90.75 76 SER A O 1
ATOM 613 N N . ARG A 1 77 ? -4.810 -10.683 12.602 1.00 90.19 77 ARG A N 1
ATOM 614 C CA . ARG A 1 77 ? -6.055 -11.168 13.214 1.00 90.19 77 ARG A CA 1
ATOM 615 C C . ARG A 1 77 ? -6.259 -12.654 12.923 1.00 90.19 77 ARG A C 1
ATOM 617 O O . ARG A 1 77 ? -6.962 -13.322 13.675 1.00 90.19 77 ARG A O 1
ATOM 624 N N . LYS A 1 78 ? -5.644 -13.162 11.848 1.00 88.38 78 LYS A N 1
ATOM 625 C CA . LYS A 1 78 ? -5.712 -14.566 11.411 1.00 88.38 78 LYS A CA 1
ATOM 626 C C . LYS A 1 78 ? -4.727 -15.464 12.162 1.00 88.38 78 LYS A C 1
ATOM 628 O O . LYS A 1 78 ? -5.085 -16.577 12.535 1.00 88.38 78 LYS A O 1
ATOM 633 N N . VAL A 1 79 ? -3.513 -14.979 12.433 1.00 89.56 79 VAL A N 1
ATOM 634 C CA . VAL A 1 79 ? -2.448 -15.736 13.111 1.00 89.56 79 VAL A CA 1
ATOM 635 C C . VAL A 1 79 ? -2.037 -15.017 14.394 1.00 89.56 79 VAL A C 1
ATOM 637 O O . VAL A 1 79 ? -1.182 -14.128 14.397 1.00 89.56 79 VAL A O 1
ATOM 640 N N . ASN A 1 80 ? -2.667 -15.418 15.501 1.00 90.25 80 ASN A N 1
ATOM 641 C CA . ASN A 1 80 ? -2.453 -14.823 16.819 1.00 90.25 80 ASN A CA 1
ATOM 642 C C . ASN A 1 80 ? -0.962 -14.783 17.198 1.00 90.25 80 ASN A C 1
ATOM 644 O O . ASN A 1 80 ? -0.215 -15.728 16.955 1.00 90.25 80 ASN A O 1
ATOM 648 N N . GLY A 1 81 ? -0.535 -13.678 17.806 1.00 88.00 81 GLY A N 1
ATOM 649 C CA . GLY A 1 81 ? 0.865 -13.447 18.149 1.00 88.00 81 GLY A CA 1
ATOM 650 C C . GLY A 1 81 ? 1.768 -13.091 16.964 1.00 88.00 81 GLY A C 1
ATOM 651 O O . GLY A 1 81 ? 2.965 -12.979 17.177 1.00 88.00 81 GLY A O 1
ATOM 652 N N . THR A 1 82 ? 1.256 -12.869 15.747 1.00 90.94 82 THR A N 1
ATOM 653 C CA . THR A 1 82 ? 2.086 -12.401 14.619 1.00 90.94 82 THR A CA 1
ATOM 654 C C . THR A 1 82 ? 2.016 -10.879 14.468 1.00 90.94 82 THR A C 1
ATOM 656 O O . THR A 1 82 ? 0.931 -10.308 14.336 1.00 90.94 82 THR A O 1
ATOM 659 N N . LEU A 1 83 ? 3.177 -10.222 14.434 1.00 92.38 83 LEU A N 1
ATOM 660 C CA . LEU A 1 83 ? 3.336 -8.802 14.110 1.00 92.38 83 LEU A CA 1
ATOM 661 C C . LEU A 1 83 ? 4.037 -8.646 12.761 1.00 92.38 83 LEU A C 1
ATOM 663 O O . LEU A 1 83 ? 5.148 -9.138 12.582 1.00 92.38 83 LEU A O 1
ATOM 667 N N . LEU A 1 84 ? 3.427 -7.907 11.843 1.00 92.06 84 LEU A N 1
ATOM 668 C CA . LEU A 1 84 ? 4.056 -7.434 10.617 1.00 92.06 84 LEU A CA 1
ATOM 669 C C . LEU A 1 84 ? 4.671 -6.054 10.861 1.00 92.06 84 LEU A C 1
ATOM 671 O O . LEU A 1 84 ? 4.053 -5.189 11.488 1.00 92.06 84 LEU A O 1
ATOM 675 N N . VAL A 1 85 ? 5.881 -5.851 10.341 1.00 93.00 85 VAL A N 1
ATOM 676 C CA . VAL A 1 85 ? 6.602 -4.577 10.377 1.00 93.00 85 VAL A CA 1
ATOM 677 C C . VAL A 1 85 ? 7.060 -4.220 8.966 1.00 93.00 85 VAL A C 1
ATOM 679 O O . VAL A 1 85 ? 7.743 -5.014 8.318 1.00 93.00 85 VAL A O 1
ATOM 682 N N . SER A 1 86 ? 6.720 -3.014 8.511 1.00 90.94 86 SER A N 1
ATOM 683 C CA . SER A 1 86 ? 7.236 -2.451 7.257 1.00 90.94 86 SER A CA 1
ATOM 684 C C . SER A 1 86 ? 8.437 -1.538 7.496 1.00 90.94 86 SER A C 1
ATOM 686 O O . SER A 1 86 ? 8.481 -0.787 8.477 1.00 90.94 86 SER A O 1
ATOM 688 N N . ARG A 1 87 ? 9.412 -1.575 6.583 1.00 90.31 87 ARG A N 1
ATOM 689 C CA . ARG A 1 87 ? 10.578 -0.688 6.558 1.00 90.31 87 ARG A CA 1
ATOM 690 C C . ARG A 1 87 ? 10.957 -0.339 5.120 1.00 90.31 87 ARG A C 1
ATOM 692 O O . ARG A 1 87 ? 11.487 -1.180 4.398 1.00 90.31 87 ARG A O 1
ATOM 699 N N . GLY A 1 88 ? 10.796 0.930 4.755 1.00 85.56 88 GLY A N 1
ATOM 700 C CA . GLY A 1 88 ? 11.295 1.467 3.490 1.00 85.56 88 GLY A CA 1
ATOM 701 C C . GLY A 1 88 ? 12.822 1.603 3.398 1.00 85.56 88 GLY A C 1
ATOM 702 O O . GLY A 1 88 ? 13.590 1.210 4.286 1.00 85.56 88 GLY A O 1
ATOM 703 N N . SER A 1 89 ? 13.244 2.190 2.284 1.00 81.31 89 SER A N 1
ATOM 704 C CA . SER A 1 89 ? 14.601 2.648 1.978 1.00 81.31 89 SER A CA 1
ATOM 705 C C . SER A 1 89 ? 15.047 3.819 2.878 1.00 81.31 89 SER A C 1
ATOM 707 O O . SER A 1 89 ? 14.321 4.278 3.760 1.00 81.31 89 SER A O 1
ATOM 709 N N . THR A 1 90 ? 16.279 4.305 2.685 1.00 75.50 90 THR A N 1
ATOM 710 C CA . THR A 1 90 ? 16.797 5.518 3.358 1.00 75.50 90 THR A CA 1
ATOM 711 C C . THR A 1 90 ? 17.006 6.698 2.403 1.00 75.50 90 THR A C 1
ATOM 713 O O . THR A 1 90 ? 17.631 7.677 2.795 1.00 75.50 90 THR A O 1
ATOM 716 N N . SER A 1 91 ? 16.595 6.567 1.140 1.00 71.75 91 SER A N 1
ATOM 717 C CA . SER A 1 91 ? 16.802 7.534 0.051 1.00 71.75 91 SER A CA 1
ATOM 718 C C . SER A 1 91 ? 16.037 7.071 -1.190 1.00 71.75 91 SER A C 1
ATOM 720 O O . SER A 1 91 ? 15.783 5.877 -1.326 1.00 71.75 91 SER A O 1
ATOM 722 N N . ASP A 1 92 ? 15.721 7.981 -2.115 1.00 71.19 92 ASP A N 1
ATOM 723 C CA . ASP A 1 92 ? 14.951 7.652 -3.325 1.00 71.19 92 ASP A CA 1
ATOM 724 C C . ASP A 1 92 ? 15.642 6.610 -4.206 1.00 71.19 92 ASP A C 1
ATOM 726 O O . ASP A 1 92 ? 15.062 5.563 -4.494 1.00 71.19 92 ASP A O 1
ATOM 730 N N . ASN A 1 93 ? 16.905 6.858 -4.556 1.00 73.00 93 ASN A N 1
ATOM 731 C CA . ASN A 1 93 ? 17.801 5.849 -5.106 1.00 73.00 93 ASN A CA 1
ATOM 732 C C . ASN A 1 93 ? 18.579 5.202 -3.947 1.00 73.00 93 ASN A C 1
ATOM 734 O O . ASN A 1 93 ? 19.283 5.892 -3.202 1.00 73.00 93 ASN A O 1
ATOM 738 N N . ASN A 1 94 ? 18.426 3.891 -3.759 1.00 74.00 94 ASN A N 1
ATOM 739 C CA . ASN A 1 94 ? 19.059 3.133 -2.681 1.00 74.00 94 ASN A CA 1
ATOM 740 C C . ASN A 1 94 ? 19.575 1.792 -3.232 1.00 74.00 94 ASN A C 1
ATOM 742 O O . ASN A 1 94 ? 18.890 0.778 -3.097 1.00 74.00 94 ASN A O 1
ATOM 746 N N . PRO A 1 95 ? 20.782 1.741 -3.831 1.00 79.31 95 PRO A N 1
ATOM 747 C CA . PRO A 1 95 ? 21.331 0.492 -4.367 1.00 79.31 95 PRO A CA 1
ATOM 748 C C . PRO A 1 95 ? 21.482 -0.591 -3.288 1.00 79.31 95 PRO A C 1
ATOM 750 O O . PRO A 1 95 ? 21.374 -1.774 -3.585 1.00 79.31 95 PRO A O 1
ATOM 753 N N . GLY A 1 96 ? 21.624 -0.203 -2.014 1.00 81.81 96 GLY A N 1
ATOM 754 C CA . GLY A 1 96 ? 21.624 -1.135 -0.885 1.00 81.81 96 GLY A CA 1
ATOM 755 C C . GLY A 1 96 ? 20.316 -1.914 -0.691 1.00 81.81 96 GLY A C 1
ATOM 756 O O . GLY A 1 96 ? 20.334 -2.918 0.004 1.00 81.81 96 GLY A O 1
ATOM 757 N N . ALA A 1 97 ? 19.197 -1.503 -1.298 1.00 85.44 97 ALA A N 1
ATOM 758 C CA . ALA A 1 97 ? 17.952 -2.277 -1.287 1.00 85.44 97 ALA A CA 1
ATOM 759 C C . ALA A 1 97 ? 17.952 -3.463 -2.273 1.00 85.44 97 ALA A C 1
ATOM 761 O O . ALA A 1 97 ? 17.102 -4.340 -2.151 1.00 85.44 97 ALA A O 1
ATOM 762 N N . ALA A 1 98 ? 18.910 -3.519 -3.210 1.00 86.31 98 ALA A N 1
ATOM 763 C CA . ALA A 1 98 ? 19.135 -4.698 -4.051 1.00 86.31 98 ALA A CA 1
ATOM 764 C C . ALA A 1 98 ? 19.770 -5.868 -3.269 1.00 86.31 98 ALA A C 1
ATOM 766 O O . ALA A 1 98 ? 19.773 -7.000 -3.745 1.00 86.31 98 ALA A O 1
ATOM 767 N N . ASP A 1 99 ? 20.279 -5.609 -2.060 1.00 89.00 99 ASP A N 1
ATOM 768 C CA . ASP A 1 99 ? 20.743 -6.621 -1.116 1.00 89.00 99 ASP A CA 1
ATOM 769 C C . ASP A 1 99 ? 19.650 -6.908 -0.074 1.00 89.00 99 ASP A C 1
ATOM 771 O O . ASP A 1 99 ? 19.333 -6.072 0.782 1.00 89.00 99 ASP A O 1
ATOM 775 N N . ILE A 1 100 ? 19.094 -8.121 -0.122 1.00 89.81 100 ILE A N 1
ATOM 776 C CA . ILE A 1 100 ? 18.079 -8.606 0.820 1.00 89.81 100 ILE A CA 1
ATOM 777 C C . ILE A 1 100 ? 18.586 -8.636 2.277 1.00 89.81 100 ILE A C 1
ATOM 779 O O . ILE A 1 100 ? 17.795 -8.468 3.208 1.00 89.81 100 ILE A O 1
ATOM 783 N N . SER A 1 101 ? 19.896 -8.774 2.507 1.00 89.00 101 SER A N 1
ATOM 784 C CA . SER A 1 101 ? 20.489 -8.787 3.851 1.00 89.00 101 SER A CA 1
ATOM 785 C C . SER A 1 101 ? 20.561 -7.396 4.498 1.00 89.00 101 SER A C 1
ATOM 787 O O . SER A 1 101 ? 20.611 -7.278 5.723 1.00 89.00 101 SER A O 1
ATOM 789 N N . SER A 1 102 ? 20.448 -6.321 3.705 1.00 87.06 102 SER A N 1
ATOM 790 C CA . SER A 1 102 ? 20.400 -4.935 4.199 1.00 87.06 102 SER A CA 1
ATOM 791 C C . SER A 1 102 ? 19.186 -4.639 5.097 1.00 87.06 102 SER A C 1
ATOM 793 O O . SER A 1 102 ? 19.163 -3.646 5.844 1.00 87.06 102 SER A O 1
ATOM 795 N N . ALA A 1 103 ? 18.154 -5.483 4.983 1.00 87.31 103 ALA A N 1
ATOM 796 C CA . ALA A 1 103 ? 16.841 -5.349 5.595 1.00 87.31 103 ALA A CA 1
ATOM 797 C C . ALA A 1 103 ? 16.161 -3.991 5.327 1.00 87.31 103 ALA A C 1
ATOM 799 O O . ALA A 1 103 ? 15.475 -3.443 6.194 1.00 87.31 103 ALA A O 1
ATOM 800 N N . ARG A 1 104 ? 16.393 -3.409 4.147 1.00 88.06 104 ARG A N 1
ATOM 801 C CA . ARG A 1 104 ? 15.775 -2.166 3.654 1.00 88.06 104 ARG A CA 1
ATOM 802 C C . ARG A 1 104 ? 14.761 -2.494 2.572 1.00 88.06 104 ARG A C 1
ATOM 804 O O . ARG A 1 104 ? 14.986 -3.420 1.800 1.00 88.06 104 ARG A O 1
ATOM 811 N N . SER A 1 105 ? 13.703 -1.695 2.480 1.00 90.75 105 SER A N 1
ATOM 812 C CA . SER A 1 105 ? 12.654 -1.881 1.475 1.00 90.75 105 SER A CA 1
ATOM 813 C C . SER A 1 105 ? 11.976 -3.258 1.586 1.00 90.75 105 SER A C 1
ATOM 815 O O . SER A 1 105 ? 11.915 -4.008 0.611 1.00 90.75 105 SER A O 1
ATOM 817 N N . GLN A 1 106 ? 11.547 -3.621 2.804 1.00 92.44 106 GLN A N 1
ATOM 818 C CA . GLN A 1 106 ? 10.989 -4.938 3.146 1.00 92.44 106 GLN A CA 1
ATOM 819 C C . GLN A 1 106 ? 9.797 -4.847 4.096 1.00 92.44 106 GLN A C 1
ATOM 821 O O . GLN A 1 106 ? 9.734 -3.966 4.959 1.00 92.44 106 GLN A O 1
ATOM 826 N N . ILE A 1 107 ? 8.930 -5.854 4.015 1.00 92.56 107 ILE A N 1
ATOM 827 C CA . ILE A 1 107 ? 7.942 -6.183 5.043 1.00 92.56 107 ILE A CA 1
ATOM 828 C C . ILE A 1 107 ? 8.317 -7.544 5.637 1.00 92.56 107 ILE A C 1
ATOM 830 O O . ILE A 1 107 ? 8.494 -8.525 4.911 1.00 92.56 107 ILE A O 1
ATOM 834 N N . LYS A 1 108 ? 8.444 -7.602 6.967 1.00 93.19 108 LYS A N 1
ATOM 835 C CA . LYS A 1 108 ? 8.741 -8.831 7.716 1.00 93.19 108 LYS A CA 1
ATOM 836 C C . LYS A 1 108 ? 7.637 -9.149 8.721 1.00 93.19 108 LYS A C 1
ATOM 838 O O . LYS A 1 108 ? 7.051 -8.231 9.295 1.00 93.19 108 LYS A O 1
ATOM 843 N N . SER A 1 109 ? 7.400 -10.433 8.977 1.00 92.75 109 SER A N 1
ATOM 844 C CA . SER A 1 109 ? 6.573 -10.911 10.089 1.00 92.75 109 SER A CA 1
ATOM 845 C C . SER A 1 109 ? 7.429 -11.467 11.229 1.00 92.75 109 SER A C 1
ATOM 847 O O . SER A 1 109 ? 8.497 -12.042 11.015 1.00 92.75 109 SER A O 1
ATOM 849 N N . PHE A 1 110 ? 6.956 -11.280 12.457 1.00 90.62 110 PHE A N 1
ATOM 850 C CA . PHE A 1 110 ? 7.627 -11.690 13.684 1.00 90.62 110 PHE A CA 1
ATOM 851 C C . PHE A 1 110 ? 6.633 -12.392 14.606 1.00 90.62 110 PHE A C 1
ATOM 853 O O . PHE A 1 110 ? 5.533 -11.883 14.842 1.00 90.62 110 PHE A O 1
ATOM 860 N N . ASN A 1 111 ? 7.036 -13.535 15.155 1.00 90.62 111 ASN A N 1
ATOM 861 C CA . ASN A 1 111 ? 6.287 -14.225 16.193 1.00 90.62 111 ASN A CA 1
ATOM 862 C C . ASN A 1 111 ? 6.567 -13.552 17.544 1.00 90.62 111 ASN A C 1
ATOM 864 O O . ASN A 1 111 ? 7.681 -13.576 18.060 1.00 90.62 111 ASN A O 1
ATOM 868 N N . LEU A 1 112 ? 5.545 -12.942 18.136 1.00 86.81 112 LEU A N 1
ATOM 869 C CA . LEU A 1 112 ? 5.652 -12.245 19.415 1.00 86.81 112 LEU A CA 1
ATOM 870 C C . LEU A 1 112 ? 5.874 -13.193 20.601 1.00 86.81 112 LEU A C 1
ATOM 872 O O . LEU A 1 112 ? 6.249 -12.725 21.671 1.00 86.81 112 LEU A O 1
ATOM 876 N N . ASN A 1 113 ? 5.682 -14.505 20.420 1.00 86.75 113 ASN A N 1
ATOM 877 C CA . ASN A 1 113 ? 6.036 -15.507 21.428 1.00 86.75 113 ASN A CA 1
ATOM 878 C C . ASN A 1 113 ? 7.557 -15.735 21.527 1.00 86.75 113 ASN A C 1
ATOM 880 O O . ASN A 1 113 ? 8.020 -16.267 22.532 1.00 86.75 113 ASN A O 1
ATOM 884 N N . ASP A 1 114 ? 8.337 -15.292 20.534 1.00 84.62 114 ASP A N 1
ATOM 885 C CA . ASP A 1 114 ? 9.805 -15.341 20.572 1.00 84.62 114 ASP A CA 1
ATOM 886 C C . ASP A 1 114 ? 10.390 -14.231 21.474 1.00 84.62 114 ASP A C 1
ATOM 888 O O . ASP A 1 114 ? 11.602 -14.174 21.697 1.00 84.62 114 ASP A O 1
ATOM 892 N N . LEU A 1 115 ? 9.544 -13.329 21.992 1.00 78.31 115 LEU A N 1
ATOM 893 C CA . LEU A 1 115 ? 9.930 -12.221 22.863 1.00 78.31 115 LEU A CA 1
ATOM 894 C C . LEU A 1 115 ? 9.778 -12.587 24.343 1.00 78.31 115 LEU A C 1
ATOM 896 O O . LEU A 1 115 ? 8.767 -13.132 24.781 1.00 78.31 115 LEU A O 1
ATOM 900 N N . SER A 1 116 ? 10.774 -12.201 25.132 1.00 74.12 116 SER A N 1
ATOM 901 C CA . SER A 1 116 ? 10.823 -12.337 26.585 1.00 74.12 116 SER A CA 1
ATOM 902 C C . SER A 1 116 ? 11.232 -11.011 27.230 1.00 74.12 116 SER A C 1
ATOM 904 O O . SER A 1 116 ? 11.748 -10.114 26.565 1.00 74.12 116 SER A O 1
ATOM 906 N N . ASP A 1 117 ? 11.091 -10.894 28.553 1.00 68.56 117 ASP A N 1
ATOM 907 C CA . ASP A 1 117 ? 11.558 -9.707 29.289 1.00 68.56 117 ASP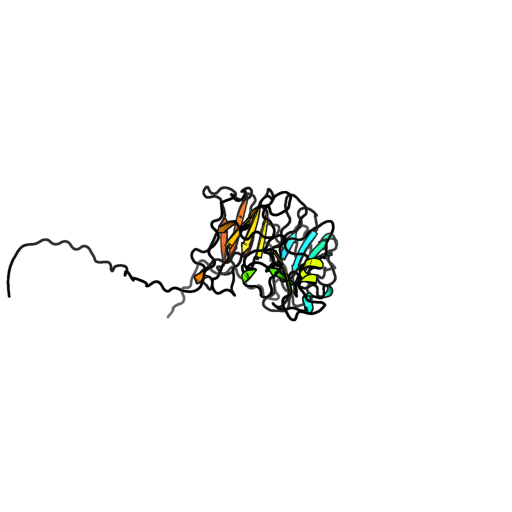 A CA 1
ATOM 908 C C . ASP A 1 117 ? 13.093 -9.506 29.239 1.00 68.56 117 ASP A C 1
ATOM 910 O O . ASP A 1 117 ? 13.593 -8.466 29.675 1.00 68.56 117 ASP A O 1
ATOM 914 N N . THR A 1 118 ? 13.850 -10.487 28.728 1.00 71.44 118 THR A N 1
ATOM 915 C CA . THR A 1 118 ? 15.320 -10.467 28.640 1.00 71.44 118 THR A CA 1
ATOM 916 C C . THR A 1 118 ? 15.866 -10.391 27.214 1.00 71.44 118 THR A C 1
ATOM 918 O O . THR A 1 118 ? 17.076 -10.215 27.059 1.00 71.44 118 THR A O 1
ATOM 921 N N . ASN A 1 119 ? 15.027 -10.491 26.178 1.00 73.50 119 ASN A N 1
ATOM 922 C CA . ASN A 1 119 ? 15.469 -10.432 24.786 1.00 73.50 119 ASN A CA 1
ATOM 923 C C . ASN A 1 119 ? 14.797 -9.294 23.990 1.00 73.50 119 ASN A C 1
ATOM 925 O O . ASN A 1 119 ? 13.935 -8.552 24.461 1.00 73.50 119 ASN A O 1
ATOM 929 N N . SER A 1 120 ? 15.277 -9.110 22.766 1.00 76.56 120 SER A N 1
ATOM 930 C CA . SER A 1 120 ? 14.721 -8.184 21.785 1.00 76.56 120 SER A CA 1
ATOM 931 C C . SER A 1 120 ? 14.922 -8.796 20.414 1.00 76.56 120 SER A C 1
ATOM 933 O O . SER A 1 120 ? 16.021 -9.283 20.137 1.00 76.56 120 SER A O 1
ATOM 935 N N . LEU A 1 121 ? 13.921 -8.712 19.552 1.00 80.50 121 LEU A N 1
ATOM 936 C CA . LEU A 1 121 ? 14.074 -9.087 18.156 1.00 80.50 121 LEU A CA 1
ATOM 937 C C . LEU A 1 121 ? 14.689 -7.907 17.379 1.00 80.50 121 LEU A C 1
ATOM 939 O O . LEU A 1 121 ? 14.476 -6.730 17.695 1.00 80.50 121 LEU A O 1
ATOM 943 N N . ASP A 1 122 ? 15.508 -8.227 16.383 1.00 82.12 122 ASP A N 1
ATOM 944 C CA . ASP A 1 122 ? 16.229 -7.264 15.549 1.00 82.12 122 ASP A CA 1
ATOM 945 C C . ASP A 1 122 ? 15.766 -7.419 14.101 1.00 82.12 122 ASP A C 1
ATOM 947 O O . ASP A 1 122 ? 15.814 -8.511 13.539 1.00 82.12 122 ASP A O 1
ATOM 951 N N . PHE A 1 123 ? 15.295 -6.337 13.480 1.00 85.12 123 PHE A N 1
ATOM 952 C CA . PHE A 1 123 ? 14.680 -6.433 12.150 1.00 85.12 123 PHE A CA 1
ATOM 953 C C . PHE A 1 123 ? 15.684 -6.842 11.068 1.00 85.12 123 PHE A C 1
ATOM 955 O O . PHE A 1 123 ? 15.278 -7.409 10.056 1.00 85.12 123 PHE A O 1
ATOM 962 N N . ALA A 1 124 ? 16.982 -6.575 11.247 1.00 86.00 124 ALA A N 1
ATOM 963 C CA . ALA A 1 124 ? 17.979 -6.989 10.268 1.00 86.00 124 ALA A CA 1
ATOM 964 C C . ALA A 1 124 ? 18.161 -8.512 10.274 1.00 86.00 124 ALA A C 1
ATOM 966 O O . ALA A 1 124 ? 18.010 -9.152 9.236 1.00 86.00 124 ALA A O 1
ATOM 967 N N . SER A 1 125 ? 18.390 -9.085 11.454 1.00 85.62 125 SER A N 1
ATOM 968 C CA . SER A 1 125 ? 18.795 -10.484 11.634 1.00 85.62 125 SER A CA 1
ATOM 969 C C . SER A 1 125 ? 17.666 -11.472 11.961 1.00 85.62 125 SER A C 1
ATOM 971 O O . SER A 1 125 ? 17.900 -12.676 11.928 1.00 85.62 125 SER A O 1
ATOM 973 N N . THR A 1 126 ? 16.450 -11.003 12.263 1.00 89.06 126 THR A N 1
ATOM 974 C CA . THR A 1 126 ? 15.310 -11.856 12.659 1.00 89.06 126 THR A CA 1
ATOM 975 C C . THR A 1 126 ? 14.048 -11.574 11.832 1.00 89.06 126 THR A C 1
ATOM 977 O O . THR A 1 126 ? 14.010 -10.625 11.038 1.00 89.06 126 THR A O 1
ATOM 980 N N . GLY A 1 127 ? 13.015 -12.400 12.033 1.00 90.06 127 GLY A N 1
ATOM 981 C CA . GLY A 1 127 ? 11.721 -12.320 11.347 1.00 90.06 127 GLY A CA 1
ATOM 982 C C . GLY A 1 127 ? 11.716 -12.944 9.952 1.00 90.06 127 GLY A C 1
ATOM 983 O O . GLY A 1 127 ? 12.730 -12.960 9.254 1.00 90.06 127 GLY A O 1
ATOM 984 N N . THR A 1 128 ? 10.547 -13.424 9.534 1.00 92.69 128 THR A N 1
ATOM 985 C CA . THR A 1 128 ? 10.309 -13.969 8.192 1.00 92.69 128 THR A CA 1
ATOM 986 C C . THR A 1 128 ? 10.085 -12.822 7.214 1.00 92.69 128 THR A C 1
ATOM 988 O O . THR A 1 128 ? 9.262 -11.945 7.476 1.00 92.69 128 THR A O 1
ATOM 991 N N . ILE A 1 129 ? 10.788 -12.814 6.080 1.00 92.25 129 ILE A N 1
ATOM 992 C CA . ILE A 1 129 ? 10.554 -11.837 5.006 1.00 92.25 129 ILE A CA 1
ATOM 993 C C . ILE A 1 129 ? 9.276 -12.230 4.270 1.00 92.25 129 ILE A C 1
ATOM 995 O O . ILE A 1 129 ? 9.217 -13.312 3.702 1.00 92.25 129 ILE A O 1
ATOM 999 N N . LEU A 1 130 ? 8.273 -11.350 4.267 1.00 91.94 130 LEU A N 1
ATOM 1000 C CA . LEU A 1 130 ? 7.072 -11.525 3.445 1.00 91.94 130 LEU A CA 1
ATOM 1001 C C . LEU A 1 130 ? 7.310 -10.981 2.031 1.00 91.94 130 LEU A C 1
ATOM 1003 O O . LEU A 1 130 ? 6.960 -11.626 1.050 1.00 91.94 130 LEU A O 1
ATOM 1007 N N . GLY A 1 131 ? 7.993 -9.839 1.920 1.00 91.88 131 GLY A N 1
ATOM 1008 C CA . GLY A 1 131 ? 8.417 -9.274 0.641 1.00 91.88 131 GLY A CA 1
ATOM 1009 C C . GLY A 1 131 ? 9.567 -8.282 0.789 1.00 91.88 131 GLY A C 1
ATOM 1010 O O . GLY A 1 131 ? 9.743 -7.670 1.848 1.00 91.88 131 GLY A O 1
ATOM 1011 N N . TRP A 1 132 ? 10.350 -8.123 -0.276 1.00 93.00 132 TRP A N 1
ATOM 1012 C CA . TRP A 1 132 ? 11.430 -7.139 -0.394 1.00 93.00 132 TRP A CA 1
ATOM 1013 C C . TRP A 1 132 ? 11.442 -6.500 -1.786 1.00 93.00 132 TRP A C 1
ATOM 1015 O O . TRP A 1 132 ? 10.659 -6.872 -2.652 1.00 93.00 132 TRP A O 1
ATOM 1025 N N . GLY A 1 133 ? 12.279 -5.487 -2.006 1.00 92.44 133 GLY A N 1
ATOM 1026 C CA . GLY A 1 133 ? 12.152 -4.644 -3.200 1.00 92.44 133 GLY A CA 1
ATOM 1027 C C . GLY A 1 133 ? 10.907 -3.747 -3.149 1.00 92.44 133 GLY A C 1
ATOM 1028 O O . GLY A 1 133 ? 10.321 -3.428 -4.178 1.00 92.44 133 GLY A O 1
ATOM 1029 N N . LEU A 1 134 ? 10.523 -3.329 -1.937 1.00 91.69 134 LEU A N 1
ATOM 1030 C CA . LEU A 1 134 ? 9.364 -2.491 -1.619 1.00 91.69 134 LEU A CA 1
ATOM 1031 C C . LEU A 1 134 ? 9.848 -1.126 -1.103 1.00 91.69 134 LEU A C 1
ATOM 1033 O O . LEU A 1 134 ? 10.169 -0.992 0.081 1.00 91.69 134 LEU A O 1
ATOM 1037 N N . ARG A 1 135 ? 9.989 -0.127 -1.989 1.00 88.88 135 ARG A N 1
ATOM 1038 C CA . ARG A 1 135 ? 10.667 1.163 -1.720 1.00 88.88 135 ARG A CA 1
ATOM 1039 C C . ARG A 1 135 ? 10.335 1.797 -0.357 1.00 88.88 135 ARG A C 1
ATOM 1041 O O . ARG A 1 135 ? 11.256 2.272 0.313 1.00 88.88 135 ARG A O 1
ATOM 1048 N N . ASN A 1 136 ? 9.061 1.882 0.013 1.00 88.19 136 ASN A N 1
ATOM 1049 C CA . ASN A 1 136 ? 8.498 2.452 1.239 1.00 88.19 136 ASN A CA 1
ATOM 1050 C C . ASN A 1 136 ? 6.993 2.102 1.407 1.00 88.19 136 ASN A C 1
ATOM 1052 O O . ASN A 1 136 ? 6.129 2.987 1.375 1.00 88.19 136 ASN A O 1
ATOM 1056 N N . SER A 1 137 ? 6.674 0.815 1.583 1.00 91.56 137 SER A N 1
ATOM 1057 C CA . SER A 1 137 ? 5.299 0.300 1.719 1.00 91.56 137 SER A CA 1
ATOM 1058 C C . SER A 1 137 ? 4.685 0.678 3.062 1.00 91.56 137 SER A C 1
ATOM 1060 O O . SER A 1 137 ? 4.730 -0.104 4.013 1.00 91.56 137 SER A O 1
ATOM 1062 N N . VAL A 1 138 ? 4.178 1.907 3.184 1.00 91.62 138 VAL A N 1
ATOM 1063 C CA . VAL A 1 138 ? 3.692 2.420 4.471 1.00 91.62 138 VAL A CA 1
ATOM 1064 C C . VAL A 1 138 ? 2.347 1.810 4.845 1.00 91.62 138 VAL A C 1
ATOM 1066 O O . VAL A 1 138 ? 2.211 1.364 5.977 1.00 91.62 138 VAL A O 1
ATOM 1069 N N . GLY A 1 139 ? 1.368 1.725 3.948 1.00 91.38 139 GLY A N 1
ATOM 1070 C CA . GLY A 1 139 ? 0.113 1.067 4.309 1.00 91.38 139 GLY A CA 1
ATOM 1071 C C . GLY A 1 139 ? 0.267 -0.449 4.273 1.00 91.38 139 GLY A C 1
ATOM 1072 O O . GLY A 1 139 ? 0.830 -0.989 3.327 1.00 91.38 139 GLY A O 1
ATOM 1073 N N . VAL A 1 140 ? -0.231 -1.138 5.302 1.00 93.19 140 VAL A N 1
ATOM 1074 C CA . VAL A 1 140 ? -0.292 -2.607 5.342 1.00 93.19 140 VAL A CA 1
ATOM 1075 C C . VAL A 1 140 ? -1.607 -3.036 5.994 1.00 93.19 140 VAL A C 1
ATOM 1077 O O . VAL A 1 140 ? -1.940 -2.578 7.090 1.00 93.19 140 VAL A O 1
ATOM 1080 N N . ALA A 1 141 ? -2.339 -3.938 5.345 1.00 92.88 141 ALA A N 1
ATOM 1081 C CA . ALA A 1 141 ? -3.562 -4.560 5.843 1.00 92.88 141 ALA A CA 1
ATOM 1082 C C . ALA A 1 141 ? -3.549 -6.083 5.656 1.00 92.88 141 ALA A C 1
ATOM 1084 O O . ALA A 1 141 ? -2.786 -6.631 4.869 1.00 92.88 141 ALA A O 1
ATOM 1085 N N . GLU A 1 142 ? -4.443 -6.745 6.381 1.00 91.25 142 GLU A N 1
ATOM 1086 C CA . GLU A 1 142 ? -4.780 -8.162 6.248 1.00 91.25 142 GLU A CA 1
ATOM 1087 C C . GLU A 1 142 ? -6.259 -8.236 5.847 1.00 91.25 142 GLU A C 1
ATOM 1089 O O . GLU A 1 142 ? -7.097 -7.611 6.511 1.00 91.25 142 GLU A O 1
ATOM 1094 N N . ASP A 1 143 ? -6.588 -8.962 4.779 1.00 88.31 143 ASP A N 1
ATOM 1095 C CA . ASP A 1 143 ? -7.979 -9.177 4.357 1.00 88.31 143 ASP A CA 1
ATOM 1096 C C . ASP A 1 143 ? -8.765 -9.905 5.474 1.00 88.31 143 ASP A C 1
ATOM 1098 O O . ASP A 1 143 ? -8.303 -10.917 6.004 1.00 88.31 143 ASP A O 1
ATOM 1102 N N . PRO A 1 144 ? -9.946 -9.414 5.905 1.00 90.31 144 PRO A N 1
ATOM 1103 C CA . PRO A 1 144 ? -10.773 -10.127 6.878 1.00 90.31 144 PRO A CA 1
ATOM 1104 C C . PRO A 1 144 ? -11.283 -11.489 6.379 1.00 90.31 144 PRO A C 1
ATOM 1106 O O . PRO A 1 144 ? -11.583 -12.341 7.219 1.00 90.31 144 PRO A O 1
ATOM 1109 N N . ASN A 1 145 ? -11.376 -11.726 5.067 1.00 88.19 145 ASN A N 1
ATOM 1110 C CA . ASN A 1 145 ? -11.916 -12.967 4.507 1.00 88.19 145 ASN A CA 1
ATOM 1111 C C . ASN A 1 145 ? -10.839 -14.049 4.364 1.00 88.19 145 ASN A C 1
ATOM 1113 O O . ASN A 1 145 ? -10.952 -15.106 4.987 1.00 88.19 145 ASN A O 1
ATOM 1117 N N . THR A 1 146 ? -9.776 -13.774 3.611 1.00 85.19 146 THR A N 1
ATOM 1118 C CA . THR A 1 146 ? -8.626 -14.673 3.410 1.00 85.19 146 THR A CA 1
ATOM 1119 C C . THR A 1 146 ? -7.569 -14.496 4.511 1.00 85.19 146 THR A C 1
ATOM 1121 O O . THR A 1 146 ? -7.874 -13.995 5.593 1.00 85.19 146 THR A O 1
ATOM 1124 N N . ASP A 1 147 ? -6.346 -14.964 4.287 1.00 79.12 147 ASP A N 1
ATOM 1125 C CA . ASP A 1 147 ? -5.136 -14.650 5.051 1.00 79.12 147 ASP A CA 1
ATOM 1126 C C . ASP A 1 147 ? -4.143 -13.770 4.258 1.00 79.12 147 ASP A C 1
ATOM 1128 O O . ASP A 1 147 ? -2.993 -13.596 4.674 1.00 79.12 147 ASP A O 1
ATOM 1132 N N . GLY A 1 148 ? -4.600 -13.184 3.142 1.00 86.06 148 GLY A N 1
ATOM 1133 C CA . GLY A 1 148 ? -3.818 -12.310 2.271 1.00 86.06 148 GLY A CA 1
ATOM 1134 C C . GLY A 1 148 ? -3.418 -10.984 2.926 1.00 86.06 148 GLY A C 1
ATOM 1135 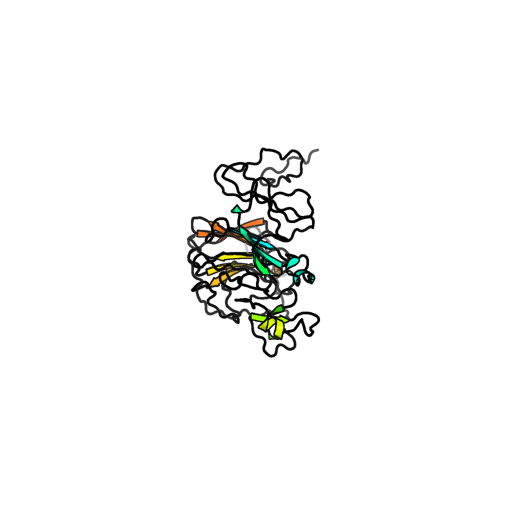O O . GLY A 1 148 ? -4.188 -10.375 3.680 1.00 86.06 148 GLY A O 1
ATOM 1136 N N . ILE A 1 149 ? -2.205 -10.525 2.608 1.00 90.50 149 ILE A N 1
ATOM 1137 C CA . ILE A 1 149 ? -1.600 -9.295 3.124 1.00 90.50 149 ILE A CA 1
ATOM 1138 C C . ILE A 1 149 ? -1.458 -8.276 1.982 1.00 90.50 149 ILE A C 1
ATOM 1140 O O . ILE A 1 149 ? -1.112 -8.617 0.857 1.00 90.50 149 ILE A O 1
ATOM 1144 N N . PHE A 1 150 ? -1.712 -6.997 2.255 1.00 91.44 150 PHE A N 1
ATOM 1145 C CA . PHE A 1 150 ? -1.733 -5.952 1.226 1.00 91.44 150 PHE A CA 1
ATOM 1146 C C . PHE A 1 150 ? -1.081 -4.650 1.711 1.00 91.44 150 PHE A C 1
ATOM 1148 O O . PHE A 1 150 ? -1.587 -4.021 2.638 1.00 91.44 150 PHE A O 1
ATOM 1155 N N . SER A 1 151 ? -0.001 -4.220 1.055 1.00 91.75 151 SER A N 1
ATOM 1156 C CA . SER A 1 151 ? 0.287 -2.807 0.719 1.00 91.75 151 SER A CA 1
ATOM 1157 C C . SER A 1 151 ? -0.221 -2.545 -0.715 1.00 91.75 151 SER A C 1
ATOM 1159 O O . SER A 1 151 ? -0.622 -3.511 -1.367 1.00 91.75 151 SER A O 1
ATOM 1161 N N . VAL A 1 152 ? -0.292 -1.349 -1.311 1.00 89.94 152 VAL A N 1
ATOM 1162 C CA . VAL A 1 152 ? -0.120 0.081 -0.963 1.00 89.94 152 VAL A CA 1
ATOM 1163 C C . VAL A 1 152 ? 1.283 0.606 -0.632 1.00 89.94 152 VAL A C 1
ATOM 1165 O O . VAL A 1 152 ? 1.614 1.071 0.460 1.00 89.94 152 VAL A O 1
ATOM 1168 N N . GLU A 1 153 ? 2.132 0.543 -1.648 1.00 82.81 153 GLU A N 1
ATOM 1169 C CA . GLU A 1 153 ? 3.457 1.153 -1.713 1.00 82.81 153 GLU A CA 1
ATOM 1170 C C . GLU A 1 153 ? 3.429 2.525 -2.399 1.00 82.81 153 GLU A C 1
ATOM 1172 O O . GLU A 1 153 ? 2.558 2.857 -3.204 1.00 82.81 153 GLU A O 1
ATOM 1177 N N . ASN A 1 154 ? 4.484 3.302 -2.180 1.00 59.50 154 ASN A N 1
ATOM 1178 C CA . ASN A 1 154 ? 4.895 4.359 -3.090 1.00 59.50 154 ASN A CA 1
ATOM 1179 C C . ASN A 1 154 ? 5.490 3.717 -4.376 1.00 59.50 154 ASN A C 1
ATOM 1181 O O . ASN A 1 154 ? 6.674 3.922 -4.653 1.00 59.50 154 ASN A O 1
ATOM 1185 N N . SER A 1 155 ? 4.646 2.961 -5.118 1.00 48.03 155 SER A N 1
ATOM 1186 C CA . SER A 1 155 ? 4.886 2.014 -6.247 1.00 48.03 155 SER A CA 1
ATOM 1187 C C . SER A 1 155 ? 4.974 0.498 -5.914 1.00 48.03 155 SER A C 1
ATOM 1189 O O . SER A 1 155 ? 6.092 -0.006 -5.840 1.00 48.03 155 SER A O 1
ATOM 1191 N N . VAL A 1 156 ? 3.823 -0.206 -5.790 1.00 37.38 156 VAL A N 1
ATOM 1192 C CA . VAL A 1 156 ? 3.552 -1.686 -5.795 1.00 37.38 156 VAL A CA 1
ATOM 1193 C C . VAL A 1 156 ? 2.431 -2.124 -4.814 1.00 37.38 156 VAL A C 1
ATOM 1195 O O . VAL A 1 156 ? 2.448 -1.768 -3.641 1.00 37.38 156 VAL A O 1
ATOM 1198 N N . ASP A 1 157 ? 1.521 -3.005 -5.251 1.00 43.03 157 ASP A N 1
ATOM 1199 C CA . ASP A 1 157 ? 0.444 -3.560 -4.414 1.00 43.03 157 ASP A CA 1
ATOM 1200 C C . ASP A 1 157 ? 0.415 -5.107 -4.358 1.00 43.03 157 ASP A C 1
ATOM 1202 O O . ASP A 1 157 ? 0.489 -5.761 -5.401 1.00 43.03 157 ASP A O 1
ATOM 1206 N N . SER A 1 158 ? 0.095 -5.643 -3.166 1.00 45.28 158 SER A N 1
ATOM 1207 C CA . SER A 1 158 ? -0.114 -7.059 -2.748 1.00 45.28 158 SER A CA 1
ATOM 1208 C C . SER A 1 158 ? 1.107 -7.844 -2.240 1.00 45.28 158 SER A C 1
ATOM 1210 O O . SER A 1 158 ? 2.179 -7.796 -2.830 1.00 45.28 158 SER A O 1
ATOM 1212 N N . LEU A 1 159 ? 0.907 -8.608 -1.154 1.00 50.44 159 LEU A N 1
ATOM 1213 C CA . LEU A 1 159 ? 1.835 -9.596 -0.590 1.00 50.44 159 LEU A CA 1
ATOM 1214 C C . LEU A 1 159 ? 1.111 -10.933 -0.371 1.00 50.44 159 LEU A C 1
ATOM 1216 O O . LEU A 1 159 ? 0.258 -11.059 0.511 1.00 50.44 159 LEU A O 1
ATOM 1220 N N . GLU A 1 160 ? 1.473 -11.959 -1.134 1.00 51.41 160 GLU A N 1
ATOM 1221 C CA . GLU A 1 160 ? 0.892 -13.289 -0.940 1.00 51.41 160 GLU A CA 1
ATOM 1222 C C . GLU A 1 160 ? 1.466 -14.004 0.294 1.00 51.41 160 GLU A C 1
ATOM 1224 O O . GLU A 1 160 ? 2.605 -13.778 0.705 1.00 51.41 160 GLU A O 1
ATOM 1229 N N . ARG A 1 161 ? 0.652 -14.888 0.879 1.00 46.16 161 ARG A N 1
ATOM 1230 C CA . ARG A 1 161 ? 1.018 -15.808 1.960 1.00 46.16 161 ARG A CA 1
ATOM 1231 C C . ARG A 1 161 ? 0.481 -17.193 1.594 1.00 46.16 161 ARG A C 1
ATOM 1233 O O . ARG A 1 161 ? -0.636 -17.284 1.099 1.00 46.16 161 ARG A O 1
ATOM 1240 N N . ASN A 1 162 ? 1.263 -18.244 1.859 1.00 40.44 162 ASN A N 1
ATOM 1241 C CA . ASN A 1 162 ? 1.052 -19.647 1.427 1.00 40.44 162 ASN A CA 1
ATOM 1242 C C . ASN A 1 162 ? 1.561 -20.001 0.015 1.00 40.44 162 ASN A C 1
ATOM 1244 O O . ASN A 1 162 ? 0.879 -20.674 -0.754 1.00 40.44 162 ASN A O 1
ATOM 1248 N N . GLY A 1 163 ? 2.806 -19.638 -0.298 1.00 46.34 163 GLY A N 1
ATOM 1249 C CA . GLY A 1 163 ? 3.514 -20.261 -1.426 1.00 46.34 163 GLY A CA 1
ATOM 1250 C C . GLY A 1 163 ? 4.742 -19.505 -1.908 1.00 46.34 163 GLY A C 1
ATOM 1251 O O . GLY A 1 163 ? 5.659 -20.124 -2.441 1.00 46.34 163 GLY A O 1
ATOM 1252 N N . GLN A 1 164 ? 4.770 -18.186 -1.702 1.00 54.69 164 GLN A N 1
ATOM 1253 C CA . GLN A 1 164 ? 5.811 -17.313 -2.237 1.00 54.69 164 GLN A CA 1
ATOM 1254 C C . GLN A 1 164 ? 6.197 -16.164 -1.278 1.00 54.69 164 GLN A C 1
ATOM 1256 O O . GLN A 1 164 ? 6.363 -15.011 -1.682 1.00 54.69 164 GLN A O 1
ATOM 1261 N N . ASP A 1 165 ? 6.355 -16.474 0.010 1.00 66.19 165 ASP A N 1
ATOM 1262 C CA . ASP A 1 165 ? 6.957 -15.559 0.986 1.00 66.19 165 ASP A CA 1
ATOM 1263 C C . ASP A 1 165 ? 8.403 -15.210 0.557 1.00 66.19 165 ASP A C 1
ATOM 1265 O O . ASP A 1 165 ? 9.172 -16.077 0.139 1.00 66.19 165 ASP A O 1
ATOM 1269 N N . GLY A 1 166 ? 8.805 -13.942 0.686 1.00 78.12 166 GLY A N 1
ATOM 1270 C CA . GLY A 1 166 ? 10.191 -13.510 0.450 1.00 78.12 166 GLY A CA 1
ATOM 1271 C C . GLY A 1 166 ? 10.519 -13.082 -0.985 1.00 78.12 166 GLY A C 1
ATOM 1272 O O . GLY A 1 166 ? 11.694 -12.915 -1.319 1.00 78.12 166 GLY A O 1
ATOM 1273 N N . GLN A 1 167 ? 9.510 -12.863 -1.829 1.00 88.81 167 GLN A N 1
ATOM 1274 C CA . GLN A 1 167 ? 9.697 -12.398 -3.209 1.00 88.81 167 GLN A CA 1
ATOM 1275 C C . GLN A 1 167 ? 10.181 -10.949 -3.333 1.00 88.81 167 GLN A C 1
ATOM 1277 O O . GLN A 1 167 ? 9.985 -10.123 -2.434 1.00 88.81 167 GLN A O 1
ATOM 1282 N N . ASN A 1 168 ? 10.813 -10.659 -4.477 1.00 91.88 168 ASN A N 1
ATOM 1283 C CA . ASN A 1 168 ? 11.283 -9.330 -4.853 1.00 91.88 168 ASN A CA 1
ATOM 1284 C C . ASN A 1 168 ? 10.256 -8.622 -5.753 1.00 91.88 168 ASN A C 1
ATOM 1286 O O . ASN A 1 168 ? 9.918 -9.106 -6.832 1.00 91.88 168 ASN A O 1
ATOM 1290 N N . TYR A 1 169 ? 9.813 -7.450 -5.315 1.00 92.94 169 TYR A N 1
ATOM 1291 C CA . TYR A 1 169 ? 8.780 -6.636 -5.952 1.00 92.94 169 TYR A CA 1
ATOM 1292 C C . TYR A 1 169 ? 9.325 -5.513 -6.857 1.00 92.94 169 TYR A C 1
ATOM 1294 O O . TYR A 1 169 ? 8.561 -4.691 -7.356 1.00 92.94 169 TYR A O 1
ATOM 1302 N N . GLY A 1 170 ? 10.638 -5.475 -7.103 1.00 92.38 170 GLY A N 1
ATOM 1303 C CA . GLY A 1 170 ? 11.254 -4.702 -8.185 1.00 92.38 170 GLY A CA 1
ATOM 1304 C C . GLY A 1 170 ? 12.289 -3.662 -7.755 1.00 92.38 170 GLY A C 1
ATOM 1305 O O . GLY A 1 170 ? 13.330 -3.529 -8.405 1.00 92.38 170 GLY A O 1
ATOM 1306 N N . TYR A 1 171 ? 12.055 -2.934 -6.661 1.00 91.69 171 TYR A N 1
ATOM 1307 C CA . TYR A 1 171 ? 12.955 -1.859 -6.224 1.00 91.69 171 TYR A CA 1
ATOM 1308 C C . TYR A 1 171 ? 14.345 -2.419 -5.835 1.00 91.69 171 TYR A C 1
ATOM 1310 O O . TYR A 1 171 ? 14.410 -3.443 -5.154 1.00 91.69 171 TYR A O 1
ATOM 1318 N N . PRO A 1 172 ? 15.472 -1.766 -6.195 1.00 90.25 172 PRO A N 1
ATOM 1319 C CA . PRO A 1 172 ? 15.591 -0.401 -6.715 1.00 90.25 172 PRO A CA 1
ATOM 1320 C C . PRO A 1 172 ? 15.616 -0.255 -8.243 1.00 90.25 172 PRO A C 1
ATOM 1322 O O . PRO A 1 172 ? 15.839 0.856 -8.713 1.00 90.25 172 PRO A O 1
ATOM 1325 N N . THR A 1 173 ? 15.425 -1.330 -9.012 1.00 91.38 173 THR A N 1
ATOM 1326 C CA . THR A 1 173 ? 15.676 -1.327 -10.466 1.00 91.38 173 THR A CA 1
ATOM 1327 C C . THR A 1 173 ? 14.419 -1.391 -11.325 1.00 91.38 173 THR A C 1
ATOM 1329 O O . THR A 1 173 ? 14.414 -0.818 -12.409 1.00 91.38 173 THR A O 1
ATOM 1332 N N . CYS A 1 174 ? 13.369 -2.067 -10.861 1.00 92.75 174 CYS A N 1
ATOM 1333 C CA . CYS A 1 174 ? 12.131 -2.280 -11.606 1.00 92.75 174 CYS A CA 1
ATOM 1334 C C . CYS A 1 174 ? 10.981 -1.469 -11.005 1.00 92.75 174 CYS A C 1
ATOM 1336 O O . CYS A 1 174 ? 10.791 -1.455 -9.787 1.00 92.75 174 CYS A O 1
ATOM 1338 N N . PHE A 1 175 ? 10.217 -0.802 -11.868 1.00 92.06 175 PHE A N 1
ATOM 1339 C CA . PHE A 1 175 ? 9.132 0.110 -11.502 1.00 92.06 175 PHE A CA 1
ATOM 1340 C C . PHE A 1 175 ? 7.890 -0.185 -12.338 1.00 92.06 175 PHE A C 1
ATOM 1342 O O . PHE A 1 175 ? 7.999 -0.673 -13.460 1.00 92.06 175 PHE A O 1
ATOM 1349 N N . ALA A 1 176 ? 6.704 0.092 -11.795 1.00 93.12 176 ALA A N 1
ATOM 1350 C CA . ALA A 1 176 ? 5.446 -0.220 -12.466 1.00 93.12 176 ALA A CA 1
ATOM 1351 C C . ALA A 1 176 ? 5.007 0.898 -13.429 1.00 93.12 176 ALA A C 1
ATOM 1353 O O . ALA A 1 176 ? 5.024 2.081 -13.084 1.00 93.12 176 ALA A O 1
ATOM 1354 N N . ALA A 1 177 ? 4.577 0.518 -14.630 1.00 93.56 177 ALA A N 1
ATOM 1355 C CA . ALA A 1 177 ? 4.078 1.423 -15.653 1.00 93.56 177 ALA A CA 1
ATOM 1356 C C . ALA A 1 177 ? 2.640 1.882 -15.353 1.00 93.56 177 ALA A C 1
ATOM 1358 O O . ALA A 1 177 ? 1.764 1.078 -15.026 1.00 93.56 177 ALA A O 1
ATOM 1359 N N . TRP A 1 178 ? 2.393 3.185 -15.521 1.00 91.19 178 TRP A N 1
ATOM 1360 C CA . TRP A 1 178 ? 1.060 3.796 -15.436 1.00 91.19 178 TRP A CA 1
ATOM 1361 C C . TRP A 1 178 ? 0.721 4.570 -16.711 1.00 91.19 178 TRP A C 1
ATOM 1363 O O . TRP A 1 178 ? -0.168 4.177 -17.457 1.00 91.19 178 TRP A O 1
ATOM 1373 N N . ASN A 1 179 ? 1.455 5.646 -17.009 1.00 90.75 179 ASN A N 1
ATOM 1374 C CA . ASN A 1 179 ? 1.275 6.392 -18.252 1.00 90.75 179 ASN A CA 1
ATOM 1375 C C . ASN A 1 179 ? 2.234 5.866 -19.327 1.00 90.75 179 ASN A C 1
ATOM 1377 O O . ASN A 1 179 ? 3.296 6.436 -19.557 1.00 90.75 179 ASN A O 1
ATOM 1381 N N . VAL A 1 180 ? 1.874 4.742 -19.953 1.00 92.94 180 VAL A N 1
ATOM 1382 C CA . VAL A 1 180 ? 2.743 4.023 -20.905 1.00 92.94 180 VAL A CA 1
ATOM 1383 C C . VAL A 1 180 ? 3.268 4.935 -22.021 1.00 92.94 180 VAL A C 1
ATO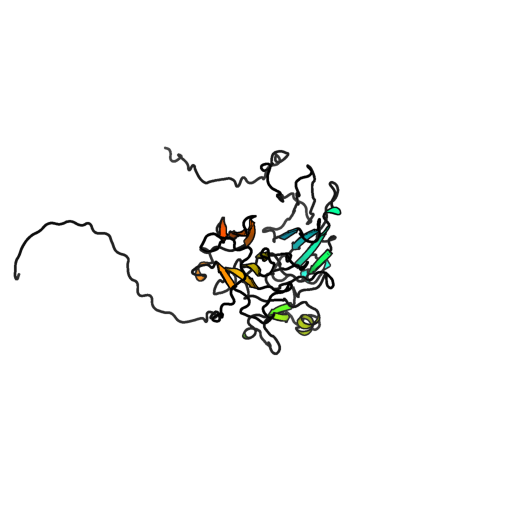M 1385 O O . VAL A 1 180 ? 4.438 4.844 -22.375 1.00 92.94 180 VAL A O 1
ATOM 1388 N N . SER A 1 181 ? 2.456 5.870 -22.529 1.00 93.06 181 SER A N 1
ATOM 1389 C CA . SER A 1 181 ? 2.856 6.800 -23.599 1.00 93.06 181 SER A CA 1
ATOM 1390 C C . SER A 1 181 ? 3.945 7.815 -23.222 1.00 93.06 181 SER A C 1
ATOM 1392 O O . SER A 1 181 ? 4.496 8.445 -24.118 1.00 93.06 181 SER A O 1
ATOM 1394 N N . GLU A 1 182 ? 4.263 7.984 -21.935 1.00 88.75 182 GLU A N 1
ATOM 1395 C CA . GLU A 1 182 ? 5.373 8.834 -21.466 1.00 88.75 182 GLU A CA 1
ATOM 1396 C C . GLU A 1 182 ? 6.676 8.046 -21.244 1.00 88.75 182 GLU A C 1
ATOM 1398 O O . GLU A 1 182 ? 7.722 8.645 -20.999 1.00 88.75 182 GLU A O 1
ATOM 1403 N N . ILE A 1 183 ? 6.633 6.713 -21.336 1.00 88.62 183 ILE A N 1
ATOM 1404 C CA . ILE A 1 183 ? 7.802 5.843 -21.187 1.00 88.62 183 ILE A CA 1
ATOM 1405 C C . ILE A 1 183 ? 8.512 5.740 -22.556 1.00 88.62 183 ILE A C 1
ATOM 1407 O O . ILE A 1 183 ? 7.859 5.395 -23.544 1.00 88.62 183 ILE A O 1
ATOM 1411 N N . PRO A 1 184 ? 9.824 6.036 -22.661 1.00 87.31 184 PRO A N 1
ATOM 1412 C CA . PRO A 1 184 ? 10.606 5.761 -23.868 1.00 87.31 184 PRO A CA 1
ATOM 1413 C C . PRO A 1 184 ? 10.665 4.258 -24.171 1.00 87.31 184 PRO A C 1
ATOM 1415 O O . PRO A 1 184 ? 10.637 3.449 -23.250 1.00 87.31 184 PRO A O 1
ATOM 1418 N N . ASP A 1 185 ? 10.756 3.887 -25.451 1.00 87.38 185 ASP A N 1
ATOM 1419 C CA . ASP A 1 185 ? 10.926 2.494 -25.909 1.00 87.38 185 ASP A CA 1
ATOM 1420 C C . ASP A 1 185 ? 9.881 1.489 -25.360 1.00 87.38 185 ASP A C 1
ATOM 1422 O O . ASP A 1 185 ? 10.110 0.286 -25.281 1.00 87.38 185 ASP A O 1
ATOM 1426 N N . ASN A 1 186 ? 8.680 1.987 -25.045 1.00 85.00 186 ASN A N 1
ATOM 1427 C CA . ASN A 1 186 ? 7.574 1.314 -24.347 1.00 85.00 186 ASN A CA 1
ATOM 1428 C C . ASN A 1 186 ? 6.898 0.109 -25.043 1.00 85.00 186 ASN A C 1
ATOM 1430 O O . ASN A 1 186 ? 5.783 -0.254 -24.668 1.00 85.00 186 ASN A O 1
ATOM 1434 N N . GLY A 1 187 ? 7.532 -0.516 -26.038 1.00 85.19 187 GLY A N 1
ATOM 1435 C CA . GLY A 1 187 ? 6.884 -1.320 -27.083 1.00 85.19 187 GLY A CA 1
ATOM 1436 C C . GLY A 1 187 ? 5.814 -2.322 -26.623 1.00 85.19 187 GLY A C 1
ATOM 1437 O O . GLY A 1 187 ? 4.702 -2.300 -27.147 1.00 85.19 187 GLY A O 1
ATOM 1438 N N . ALA A 1 188 ? 6.129 -3.194 -25.661 1.00 86.25 188 ALA A N 1
ATOM 1439 C CA . ALA A 1 188 ? 5.198 -4.205 -25.137 1.00 86.25 188 ALA A CA 1
ATOM 1440 C C . ALA A 1 188 ? 4.601 -3.854 -23.758 1.00 86.25 188 ALA A C 1
ATOM 1442 O O . ALA A 1 188 ? 3.857 -4.657 -23.188 1.00 86.25 188 ALA A O 1
ATOM 1443 N N . LEU A 1 189 ? 4.928 -2.681 -23.204 1.00 93.00 189 LEU A N 1
ATOM 1444 C CA . LEU A 1 189 ? 4.497 -2.289 -21.865 1.00 93.00 189 LEU A CA 1
ATOM 1445 C C . LEU A 1 189 ? 2.997 -1.983 -21.837 1.00 93.00 189 LEU A C 1
ATOM 1447 O O . LEU A 1 189 ? 2.435 -1.362 -22.738 1.00 93.00 189 LEU A O 1
ATOM 1451 N N . GLN A 1 190 ? 2.350 -2.388 -20.752 1.00 95.19 190 GLN A N 1
ATOM 1452 C CA . GLN A 1 190 ? 0.971 -2.039 -20.438 1.00 95.19 190 GLN A CA 1
ATOM 1453 C C . GLN A 1 190 ? 0.912 -1.438 -19.034 1.00 95.19 190 GLN A C 1
ATOM 1455 O O . GLN A 1 190 ? 1.866 -1.511 -18.259 1.00 95.19 190 GLN A O 1
ATOM 1460 N N . VAL A 1 191 ? -0.227 -0.845 -18.682 1.00 95.44 191 VAL A N 1
ATOM 1461 C CA . VAL A 1 191 ? -0.495 -0.432 -17.299 1.00 95.44 191 VAL A CA 1
ATOM 1462 C C . VAL A 1 191 ? -0.333 -1.652 -16.383 1.00 95.44 191 VAL A C 1
ATOM 1464 O O . VAL A 1 191 ? -0.862 -2.723 -16.681 1.00 95.44 191 VAL A O 1
ATOM 1467 N N . GLY A 1 192 ? 0.433 -1.510 -15.302 1.00 92.31 192 GLY A N 1
ATOM 1468 C CA . GLY A 1 192 ? 0.764 -2.606 -14.385 1.00 92.31 192 GLY A CA 1
ATOM 1469 C C . GLY A 1 192 ? 1.993 -3.450 -14.758 1.00 92.31 192 GLY A C 1
ATOM 1470 O O . GLY A 1 192 ? 2.514 -4.131 -13.877 1.00 92.31 192 GLY A O 1
ATOM 1471 N N . SER A 1 193 ? 2.512 -3.385 -15.993 1.00 94.25 193 SER A N 1
ATOM 1472 C CA . SER A 1 193 ? 3.808 -3.999 -16.342 1.00 94.25 193 SER A CA 1
ATOM 1473 C C . SER A 1 193 ? 4.942 -3.389 -15.514 1.00 94.25 193 SER A C 1
ATOM 1475 O O . SER A 1 193 ? 4.897 -2.199 -15.202 1.00 94.25 193 SER A O 1
ATOM 1477 N N . GLN A 1 194 ? 5.986 -4.161 -15.198 1.00 93.25 194 GLN A N 1
ATOM 1478 C CA . GLN A 1 194 ? 7.232 -3.609 -14.658 1.00 93.25 194 GLN A CA 1
ATOM 1479 C C . GLN A 1 194 ? 8.286 -3.422 -15.754 1.00 93.25 194 GLN A C 1
ATOM 1481 O O . GLN A 1 194 ? 8.360 -4.218 -16.684 1.00 93.25 194 GLN A O 1
ATOM 1486 N N . PHE A 1 195 ? 9.098 -2.373 -15.621 1.00 92.94 195 PHE A N 1
ATOM 1487 C CA . PHE A 1 195 ? 10.195 -2.023 -16.529 1.00 92.94 195 PHE A CA 1
ATOM 1488 C C . PHE A 1 195 ? 11.396 -1.474 -15.741 1.00 92.94 195 PHE A C 1
ATOM 1490 O O . PHE A 1 195 ? 11.250 -1.036 -14.593 1.00 92.94 195 PHE A O 1
ATOM 1497 N N . ALA A 1 196 ? 12.587 -1.524 -16.332 1.00 92.62 196 ALA A N 1
ATOM 1498 C CA . ALA A 1 196 ? 13.848 -1.171 -15.696 1.00 92.62 196 ALA A CA 1
ATOM 1499 C C . ALA A 1 196 ? 14.174 0.322 -15.833 1.00 92.62 196 ALA A C 1
ATOM 1501 O O . ALA A 1 196 ? 14.304 0.851 -16.938 1.00 92.62 196 ALA A O 1
ATOM 1502 N N . ILE A 1 197 ? 14.419 0.989 -14.702 1.00 86.81 197 ILE A N 1
ATOM 1503 C CA . ILE A 1 197 ? 14.893 2.379 -14.655 1.00 86.81 197 ILE A CA 1
ATOM 1504 C C . ILE A 1 197 ? 16.338 2.417 -14.151 1.00 86.81 197 ILE A C 1
ATOM 1506 O O . ILE A 1 197 ? 16.672 1.847 -13.112 1.00 86.81 197 ILE A O 1
ATOM 1510 N N . GLY A 1 198 ? 17.193 3.146 -14.872 1.00 81.12 198 GLY A N 1
ATOM 1511 C CA . GLY A 1 198 ? 18.603 3.354 -14.540 1.00 81.12 198 GLY A CA 1
ATOM 1512 C C . GLY A 1 198 ? 19.531 2.946 -15.683 1.00 81.12 198 GLY A C 1
ATOM 1513 O O . GLY A 1 198 ? 19.130 2.912 -16.843 1.00 81.12 198 GLY A O 1
ATOM 1514 N N . ASN A 1 199 ? 20.785 2.632 -15.352 1.00 84.56 199 ASN A N 1
ATOM 1515 C CA . ASN A 1 199 ? 21.778 2.182 -16.329 1.00 84.56 199 ASN A CA 1
ATOM 1516 C C . ASN A 1 199 ? 21.497 0.724 -16.727 1.00 84.56 199 ASN A C 1
ATOM 1518 O O . ASN A 1 199 ? 22.041 -0.201 -16.113 1.00 84.56 199 ASN A O 1
ATOM 1522 N N . GLN A 1 200 ? 20.634 0.529 -17.727 1.00 86.31 200 GLN A N 1
ATOM 1523 C CA . GLN A 1 200 ? 20.272 -0.804 -18.200 1.00 86.31 200 GLN A CA 1
ATOM 1524 C C . GLN A 1 200 ? 21.495 -1.588 -18.705 1.00 86.31 200 GLN A C 1
ATOM 1526 O O . GLN A 1 200 ? 22.427 -1.031 -19.287 1.00 86.31 200 GLN A O 1
ATOM 1531 N N . ASN A 1 201 ? 21.513 -2.888 -18.419 1.00 89.50 201 ASN A N 1
ATOM 1532 C CA . ASN A 1 201 ? 22.594 -3.823 -18.729 1.00 89.50 201 ASN A CA 1
ATOM 1533 C C . ASN A 1 201 ? 22.085 -5.280 -18.617 1.00 89.50 201 ASN A C 1
ATOM 1535 O O . ASN A 1 201 ? 20.893 -5.520 -18.431 1.00 89.50 201 ASN A O 1
ATOM 1539 N N . SER A 1 202 ? 22.970 -6.277 -18.699 1.00 90.75 202 SER A N 1
ATOM 1540 C CA . SER A 1 202 ? 22.589 -7.699 -18.649 1.00 90.75 202 SER A CA 1
ATOM 1541 C C . SER A 1 202 ? 21.919 -8.157 -17.344 1.00 90.75 202 SER A C 1
ATOM 1543 O O . SER A 1 202 ? 21.259 -9.190 -17.361 1.00 90.75 202 SER A O 1
ATOM 1545 N N . THR A 1 203 ? 22.043 -7.415 -16.236 1.00 87.44 203 THR A N 1
ATOM 1546 C CA . THR A 1 203 ? 21.388 -7.719 -14.945 1.00 87.44 203 THR A CA 1
ATOM 1547 C C . THR A 1 203 ? 20.346 -6.680 -14.511 1.00 87.44 203 THR A C 1
ATOM 1549 O O . THR A 1 203 ? 19.730 -6.829 -13.456 1.00 87.44 203 THR A O 1
ATOM 1552 N N . VAL A 1 204 ? 20.123 -5.637 -15.320 1.00 89.25 204 VAL A N 1
ATOM 1553 C CA . VAL A 1 204 ? 19.109 -4.593 -15.103 1.00 89.25 204 VAL A CA 1
ATOM 1554 C C . VAL A 1 204 ? 18.459 -4.271 -16.445 1.00 89.25 204 VAL A C 1
ATOM 1556 O O . VAL A 1 204 ? 18.998 -3.489 -17.221 1.00 89.25 204 VAL A O 1
ATOM 1559 N N . ASN A 1 205 ? 17.330 -4.903 -16.742 1.00 92.44 205 ASN A N 1
ATOM 1560 C CA . ASN A 1 205 ? 16.607 -4.768 -18.006 1.00 92.44 205 ASN A CA 1
ATOM 1561 C C . ASN A 1 205 ? 15.140 -5.184 -17.824 1.00 92.44 205 ASN A C 1
ATOM 1563 O O . ASN A 1 205 ? 14.769 -5.744 -16.788 1.00 92.44 205 ASN A O 1
ATOM 1567 N N . ASP A 1 206 ? 14.321 -4.901 -18.833 1.00 92.50 206 ASP A N 1
ATOM 1568 C CA . ASP A 1 206 ? 12.881 -5.156 -18.792 1.00 92.50 206 ASP A CA 1
ATOM 1569 C C . ASP A 1 206 ? 12.549 -6.652 -18.711 1.00 92.50 206 ASP A C 1
ATOM 1571 O O . ASP A 1 206 ? 11.596 -7.008 -18.023 1.00 92.50 206 ASP A O 1
ATOM 1575 N N . ASP A 1 207 ? 13.364 -7.538 -19.298 1.00 93.38 207 ASP A N 1
ATOM 1576 C CA . ASP A 1 207 ? 13.169 -8.992 -19.196 1.00 93.38 207 ASP A CA 1
ATOM 1577 C C . ASP A 1 207 ? 13.262 -9.473 -17.739 1.00 93.38 207 ASP A C 1
ATOM 1579 O O . ASP A 1 207 ? 12.406 -10.227 -17.277 1.00 93.38 207 ASP A O 1
ATOM 1583 N N . ILE A 1 208 ? 14.249 -8.996 -16.973 1.00 93.50 208 ILE A N 1
ATOM 1584 C CA . ILE A 1 208 ? 14.371 -9.295 -15.536 1.00 93.50 208 ILE A CA 1
ATOM 1585 C C . ILE A 1 208 ? 13.196 -8.691 -14.758 1.00 93.50 208 ILE A C 1
ATOM 1587 O O . ILE A 1 208 ? 12.674 -9.323 -13.841 1.00 93.50 208 ILE A O 1
ATOM 1591 N N . CYS A 1 209 ? 12.741 -7.491 -15.120 1.00 93.62 209 CYS A N 1
ATOM 1592 C CA . CYS A 1 209 ? 11.579 -6.874 -14.480 1.00 93.62 209 CYS A CA 1
ATOM 1593 C C . CYS A 1 209 ? 10.254 -7.587 -14.800 1.00 93.62 209 CYS A C 1
ATOM 1595 O O . CYS A 1 209 ? 9.349 -7.569 -13.971 1.00 93.62 209 CYS A O 1
ATOM 1597 N N . ALA A 1 210 ? 10.140 -8.226 -15.964 1.00 92.38 210 ALA A N 1
ATOM 1598 C CA . ALA A 1 210 ? 8.954 -8.964 -16.380 1.00 92.38 210 ALA A CA 1
ATOM 1599 C C . ALA A 1 210 ? 8.913 -10.410 -15.854 1.00 92.38 210 ALA A C 1
ATOM 1601 O O . ALA A 1 210 ? 7.823 -10.922 -15.607 1.00 92.38 210 ALA A O 1
ATOM 1602 N N . ASN A 1 211 ? 10.071 -11.065 -15.695 1.00 92.44 211 ASN A N 1
ATOM 1603 C CA . ASN A 1 211 ? 10.154 -12.504 -15.406 1.00 92.44 211 ASN A CA 1
ATOM 1604 C C . ASN A 1 211 ? 10.671 -12.844 -13.992 1.00 92.44 211 ASN A C 1
ATOM 1606 O O . ASN A 1 211 ? 10.246 -13.848 -13.424 1.00 92.44 211 ASN A O 1
ATOM 1610 N N . ASP A 1 212 ? 11.534 -12.009 -13.395 1.00 92.81 212 ASP A N 1
ATOM 1611 C CA . ASP A 1 212 ? 12.210 -12.296 -12.113 1.00 92.81 212 ASP A CA 1
ATOM 1612 C C . ASP A 1 212 ? 11.686 -11.433 -10.943 1.00 92.81 212 ASP A C 1
ATOM 1614 O O . ASP A 1 212 ? 12.274 -11.411 -9.850 1.00 92.81 212 ASP A O 1
ATOM 1618 N N . ARG A 1 213 ? 10.624 -10.651 -11.171 1.00 92.50 213 ARG A N 1
ATOM 1619 C CA . ARG A 1 213 ? 10.028 -9.714 -10.206 1.00 92.50 213 ARG A CA 1
ATOM 1620 C C . ARG A 1 213 ? 8.515 -9.844 -10.176 1.00 92.50 213 ARG A C 1
ATOM 1622 O O . ARG A 1 213 ? 7.886 -10.214 -11.162 1.00 92.50 213 ARG A O 1
ATOM 1629 N N . ILE A 1 214 ? 7.931 -9.496 -9.034 1.00 92.44 214 ILE A N 1
ATOM 1630 C CA . ILE A 1 214 ? 6.480 -9.504 -8.866 1.00 92.44 214 ILE A CA 1
ATOM 1631 C C . ILE A 1 214 ? 5.903 -8.138 -9.211 1.00 92.44 214 ILE A C 1
ATOM 1633 O O . ILE A 1 214 ? 6.002 -7.174 -8.448 1.00 92.44 214 ILE A O 1
ATOM 1637 N N . ALA A 1 215 ? 5.279 -8.089 -10.387 1.00 91.62 215 ALA A N 1
ATOM 1638 C CA . ALA A 1 215 ? 4.462 -6.972 -10.822 1.00 91.62 215 ALA A CA 1
ATOM 1639 C C . ALA A 1 215 ? 3.269 -6.759 -9.870 1.00 91.62 215 ALA A C 1
ATOM 1641 O O . ALA A 1 215 ? 2.708 -7.721 -9.340 1.00 91.62 215 ALA A O 1
ATOM 1642 N N . PRO A 1 216 ? 2.856 -5.504 -9.640 1.00 91.69 216 PRO A N 1
ATOM 1643 C CA . PRO A 1 216 ? 1.814 -5.213 -8.672 1.00 91.69 216 PRO A CA 1
ATOM 1644 C C . PRO A 1 216 ? 0.430 -5.623 -9.167 1.00 91.69 216 PRO A C 1
ATOM 1646 O O . PRO A 1 216 ? 0.104 -5.507 -10.351 1.00 91.69 216 PRO A O 1
ATOM 1649 N N . ARG A 1 217 ? -0.439 -6.022 -8.234 1.00 92.12 217 ARG A N 1
ATOM 1650 C CA . ARG A 1 217 ? -1.811 -6.419 -8.573 1.00 92.12 217 ARG A CA 1
ATOM 1651 C C . ARG A 1 217 ? -2.628 -5.266 -9.160 1.00 92.12 217 ARG A C 1
ATOM 1653 O O . ARG A 1 217 ? -3.485 -5.513 -10.009 1.00 92.12 217 ARG A O 1
ATOM 1660 N N . LEU A 1 218 ? -2.386 -4.037 -8.713 1.00 92.56 218 LEU A N 1
ATOM 1661 C CA . LEU A 1 218 ? -2.925 -2.803 -9.279 1.00 92.56 218 LEU A CA 1
ATOM 1662 C C . LEU A 1 218 ? -1.849 -1.718 -9.276 1.00 92.56 218 LEU A C 1
ATOM 1664 O O . LEU A 1 218 ? -0.888 -1.766 -8.513 1.00 92.56 218 LEU A O 1
ATOM 1668 N N . THR A 1 219 ? -2.043 -0.720 -10.129 1.00 91.69 219 THR A N 1
ATOM 1669 C CA . THR A 1 219 ? -1.266 0.519 -10.129 1.00 91.69 219 THR A CA 1
ATOM 1670 C C . THR A 1 219 ? -2.192 1.709 -9.897 1.00 91.69 219 THR A C 1
ATOM 1672 O O . THR A 1 219 ? -3.404 1.627 -10.102 1.00 91.69 219 THR A O 1
ATOM 1675 N N . PHE A 1 220 ? -1.614 2.817 -9.441 1.00 87.88 220 PHE A N 1
ATOM 1676 C CA . PHE A 1 220 ? -2.290 4.097 -9.237 1.00 87.88 220 PHE A CA 1
ATOM 1677 C C . PHE A 1 220 ? -1.474 5.205 -9.918 1.00 87.88 220 PHE A C 1
ATOM 1679 O O . PHE A 1 220 ? -0.296 4.982 -10.224 1.00 87.88 220 PHE A O 1
ATOM 1686 N N . PRO A 1 221 ? -2.041 6.408 -10.132 1.00 84.62 221 PRO A N 1
ATOM 1687 C CA . PRO A 1 221 ? -1.282 7.523 -10.680 1.00 84.62 221 PRO A CA 1
ATOM 1688 C C . PRO A 1 221 ? -0.016 7.825 -9.870 1.00 84.62 221 PRO A C 1
ATOM 1690 O O . PRO A 1 221 ? 0.004 7.768 -8.636 1.00 84.62 221 PRO A O 1
ATOM 1693 N N . ALA A 1 222 ? 1.056 8.161 -10.586 1.00 80.88 222 ALA A N 1
ATOM 1694 C CA . ALA A 1 222 ? 2.356 8.418 -9.985 1.00 80.88 222 ALA A CA 1
ATOM 1695 C C . ALA A 1 222 ? 2.296 9.530 -8.920 1.00 80.88 222 ALA A C 1
ATOM 1697 O O . ALA A 1 222 ? 1.554 10.506 -9.032 1.00 80.88 222 ALA A O 1
ATOM 1698 N N . HIS A 1 223 ? 3.130 9.383 -7.889 1.00 77.44 223 HIS A N 1
ATOM 1699 C CA . HIS A 1 223 ? 3.309 10.338 -6.787 1.00 77.44 223 HIS A CA 1
ATOM 1700 C C . HIS A 1 223 ? 2.104 10.551 -5.849 1.00 77.44 223 HIS A C 1
ATOM 1702 O O . HIS A 1 223 ? 2.212 11.370 -4.941 1.00 77.44 223 HIS A O 1
ATOM 1708 N N . TRP A 1 224 ? 1.013 9.784 -5.966 1.00 84.38 224 TRP A N 1
ATOM 1709 C CA . TRP A 1 224 ? -0.123 9.838 -5.024 1.00 84.38 224 TRP A CA 1
ATOM 1710 C C . TRP A 1 224 ? 0.231 9.513 -3.561 1.00 84.38 224 TRP A C 1
ATOM 1712 O O . TRP A 1 224 ? -0.539 9.862 -2.664 1.00 84.38 224 TRP A O 1
ATOM 1722 N N . ALA A 1 225 ? 1.375 8.865 -3.320 1.00 87.69 225 ALA A N 1
ATOM 1723 C CA . ALA A 1 225 ? 1.932 8.561 -2.001 1.00 87.69 225 ALA A CA 1
ATOM 1724 C C . ALA A 1 225 ? 0.915 7.929 -1.027 1.00 87.69 225 ALA A C 1
ATOM 1726 O O . ALA A 1 225 ? 0.481 8.587 -0.075 1.00 87.69 225 ALA A O 1
ATOM 1727 N N . PRO A 1 226 ? 0.485 6.674 -1.261 1.00 91.38 226 PRO A N 1
ATOM 1728 C CA . PRO A 1 226 ? -0.443 6.024 -0.356 1.00 91.38 226 PRO A CA 1
ATOM 1729 C C . PRO A 1 226 ? 0.234 5.668 0.972 1.00 91.38 226 PRO A C 1
ATOM 1731 O O . PRO A 1 226 ? 1.381 5.211 0.986 1.00 91.38 226 PRO A O 1
ATOM 1734 N N . LEU A 1 227 ? -0.464 5.906 2.088 1.00 92.94 227 LEU A N 1
ATOM 1735 C CA . LEU A 1 227 ? 0.105 5.753 3.436 1.00 92.94 227 LEU A CA 1
ATOM 1736 C C . LEU A 1 227 ? -0.630 4.761 4.336 1.00 92.94 227 LEU A C 1
ATOM 1738 O O . LEU A 1 227 ? -0.019 4.249 5.272 1.00 92.94 227 LEU A O 1
ATOM 1742 N N . ASP A 1 228 ? -1.896 4.455 4.062 1.00 95.81 228 ASP A N 1
ATOM 1743 C CA . ASP A 1 228 ? -2.627 3.425 4.788 1.00 95.81 228 ASP A CA 1
ATOM 1744 C C . ASP A 1 228 ? -3.688 2.731 3.926 1.00 95.81 228 ASP A C 1
ATOM 1746 O O . ASP A 1 228 ? -4.227 3.300 2.976 1.00 95.81 228 ASP A O 1
ATOM 1750 N N . ILE A 1 229 ? -3.996 1.490 4.295 1.00 95.62 229 ILE A N 1
ATOM 1751 C CA . ILE A 1 229 ? -5.052 0.655 3.724 1.00 95.62 229 ILE A CA 1
ATOM 1752 C C . ILE A 1 229 ? -5.847 -0.003 4.856 1.00 95.62 229 ILE A C 1
ATOM 1754 O O . ILE A 1 229 ? -5.289 -0.474 5.853 1.00 95.62 229 ILE A O 1
ATOM 1758 N N . LYS A 1 230 ? -7.175 -0.043 4.715 1.00 95.81 230 LYS A N 1
ATOM 1759 C CA . LYS A 1 230 ? -8.090 -0.783 5.594 1.00 95.81 230 LYS A CA 1
ATOM 1760 C C . LYS A 1 230 ? -9.204 -1.433 4.786 1.00 95.81 230 LYS A C 1
ATOM 1762 O O . LYS A 1 230 ? -9.957 -0.756 4.095 1.00 95.81 230 LYS A O 1
ATOM 1767 N N . PHE A 1 231 ? -9.362 -2.742 4.929 1.00 95.06 231 PHE A N 1
ATOM 1768 C CA . PHE A 1 231 ? -10.554 -3.431 4.441 1.00 95.06 231 PHE A CA 1
ATOM 1769 C C . PHE A 1 231 ? -11.773 -3.089 5.299 1.00 95.06 231 PHE A C 1
ATOM 1771 O O . PHE A 1 231 ? -11.645 -2.916 6.514 1.00 95.06 231 PHE A O 1
ATOM 1778 N N . ASN A 1 232 ? -12.949 -3.011 4.673 1.00 94.75 232 ASN A N 1
ATOM 1779 C CA . ASN A 1 232 ? -14.228 -3.000 5.384 1.00 94.75 232 ASN A CA 1
ATOM 1780 C C . ASN A 1 232 ? -14.498 -4.378 6.043 1.00 94.75 232 ASN A C 1
ATOM 1782 O O . ASN A 1 232 ? -13.779 -5.346 5.796 1.00 94.75 232 ASN A O 1
ATOM 1786 N N . ALA A 1 233 ? -15.539 -4.505 6.868 1.00 93.00 233 ALA A N 1
ATOM 1787 C CA . ALA A 1 233 ? -15.816 -5.730 7.627 1.00 93.00 233 ALA A CA 1
ATOM 1788 C C . ALA A 1 233 ? -16.172 -6.951 6.759 1.00 93.00 233 ALA A C 1
ATOM 1790 O O . ALA A 1 233 ? -16.087 -8.077 7.243 1.00 93.00 233 ALA A O 1
ATOM 1791 N N . ARG A 1 234 ? -16.565 -6.742 5.497 1.00 92.81 234 ARG A N 1
ATOM 1792 C CA . ARG A 1 234 ? -16.916 -7.806 4.544 1.00 92.81 234 ARG A CA 1
ATOM 1793 C C . ARG A 1 234 ? -15.772 -8.185 3.602 1.00 92.81 234 ARG A C 1
ATOM 1795 O O . ARG A 1 234 ? -15.977 -9.055 2.764 1.00 92.81 234 ARG A O 1
ATOM 1802 N N . GLY A 1 235 ? -14.626 -7.502 3.662 1.00 92.06 235 GLY A N 1
ATOM 1803 C CA . GLY A 1 235 ? -13.490 -7.703 2.753 1.00 92.06 235 GLY A CA 1
ATOM 1804 C C . GLY A 1 235 ? -13.771 -7.405 1.273 1.00 92.06 235 GLY A C 1
ATOM 1805 O O . GLY A 1 235 ? -12.912 -7.652 0.436 1.00 92.06 235 GLY A O 1
ATOM 1806 N N . ASP A 1 236 ? -14.939 -6.850 0.924 1.00 93.88 236 ASP A N 1
ATOM 1807 C CA . ASP A 1 236 ? -15.310 -6.527 -0.464 1.00 93.88 236 ASP A CA 1
ATOM 1808 C C . ASP A 1 236 ? -14.840 -5.128 -0.896 1.00 93.88 236 ASP A C 1
ATOM 1810 O O . ASP A 1 236 ? -15.143 -4.646 -1.989 1.00 93.88 236 ASP A O 1
ATOM 1814 N N . THR A 1 237 ? -14.121 -4.418 -0.022 1.00 95.38 237 THR A N 1
ATOM 1815 C CA . THR A 1 237 ? -13.644 -3.053 -0.273 1.00 95.38 237 THR A CA 1
ATOM 1816 C C . THR A 1 237 ? -12.407 -2.729 0.548 1.00 95.38 237 THR A C 1
ATOM 1818 O O . THR A 1 237 ? -12.459 -2.764 1.780 1.00 95.38 237 THR A O 1
ATOM 1821 N N . ALA A 1 238 ? -11.335 -2.322 -0.128 1.00 95.25 238 ALA A N 1
ATOM 1822 C CA . ALA A 1 238 ? -10.201 -1.648 0.490 1.00 95.25 238 ALA A CA 1
ATOM 1823 C C . ALA A 1 238 ? -10.425 -0.130 0.470 1.00 95.25 238 ALA A C 1
ATOM 1825 O O . ALA A 1 238 ? -10.762 0.435 -0.569 1.00 95.25 238 ALA A O 1
ATOM 1826 N N . TRP A 1 239 ? -10.221 0.521 1.610 1.00 96.31 239 TRP A N 1
ATOM 1827 C CA . TRP A 1 239 ? -10.166 1.972 1.775 1.00 96.31 239 TRP A CA 1
ATOM 1828 C C . TRP A 1 239 ? -8.705 2.382 1.889 1.00 96.31 239 TRP A C 1
ATOM 1830 O O . TRP A 1 239 ? -7.979 1.789 2.687 1.00 96.31 239 TRP A O 1
ATOM 1840 N N . ILE A 1 240 ? -8.273 3.353 1.088 1.00 95.38 240 ILE A N 1
ATOM 1841 C CA . ILE A 1 240 ? -6.862 3.717 0.936 1.00 95.38 240 ILE A CA 1
ATOM 1842 C C . ILE A 1 240 ? -6.719 5.238 1.037 1.00 95.38 240 ILE A C 1
ATOM 1844 O O . ILE A 1 240 ? -7.490 5.996 0.439 1.00 95.38 240 ILE A O 1
ATOM 1848 N N . THR A 1 241 ? -5.729 5.686 1.803 1.00 94.81 241 THR A N 1
ATOM 1849 C CA . THR A 1 241 ? -5.323 7.093 1.883 1.00 94.81 241 THR A CA 1
ATOM 1850 C C . THR A 1 241 ? -4.200 7.365 0.901 1.00 94.81 241 THR A C 1
ATOM 1852 O O . THR A 1 241 ? -3.203 6.653 0.887 1.00 94.81 241 THR A O 1
ATOM 1855 N N . SER A 1 242 ? -4.340 8.423 0.109 1.00 91.75 242 SER A N 1
ATOM 1856 C CA . SER A 1 242 ? -3.281 9.022 -0.698 1.00 91.75 242 SER A CA 1
ATOM 1857 C C . SER A 1 242 ? -2.925 10.369 -0.067 1.00 91.75 242 SER A C 1
ATOM 1859 O O . SER A 1 242 ? -3.750 11.280 -0.021 1.00 91.75 242 SER A O 1
ATOM 1861 N N . HIS A 1 243 ? -1.699 10.482 0.455 1.00 90.12 243 HIS A N 1
ATOM 1862 C CA . HIS A 1 243 ? -1.187 11.688 1.130 1.00 90.12 243 HIS A CA 1
ATOM 1863 C 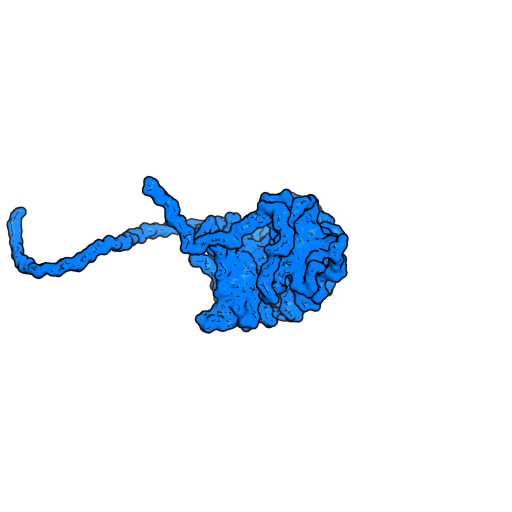C . HIS A 1 243 ? -0.944 12.845 0.162 1.00 90.12 243 HIS A C 1
ATOM 1865 O O . HIS A 1 243 ? -0.864 14.010 0.553 1.00 90.12 243 HIS A O 1
ATOM 1871 N N . GLY A 1 244 ? -0.841 12.504 -1.118 1.00 81.62 244 GLY A N 1
ATOM 1872 C CA . GLY A 1 244 ? -0.779 13.415 -2.239 1.00 81.62 244 GLY A CA 1
ATOM 1873 C C . GLY A 1 244 ? 0.631 13.833 -2.632 1.00 81.62 244 GLY A C 1
ATOM 1874 O O . GLY A 1 244 ? 1.572 13.825 -1.833 1.00 81.62 244 GLY A O 1
ATOM 1875 N N . SER A 1 245 ? 0.775 14.185 -3.905 1.00 74.25 245 SER A N 1
ATOM 1876 C CA . SER A 1 245 ? 2.068 14.459 -4.529 1.00 74.25 245 SER A CA 1
ATOM 1877 C C . SER A 1 245 ? 2.666 15.805 -4.117 1.00 74.25 245 SER A C 1
ATOM 1879 O O . SER A 1 245 ? 2.026 16.844 -4.269 1.00 74.25 245 SER A O 1
ATOM 1881 N N . TRP A 1 246 ? 3.941 15.797 -3.720 1.00 65.56 246 TRP A N 1
ATOM 1882 C CA . TRP A 1 246 ? 4.771 17.005 -3.599 1.00 65.56 246 TRP A CA 1
ATOM 1883 C C . TRP A 1 246 ? 5.621 17.282 -4.855 1.00 65.56 246 TRP A C 1
ATOM 1885 O 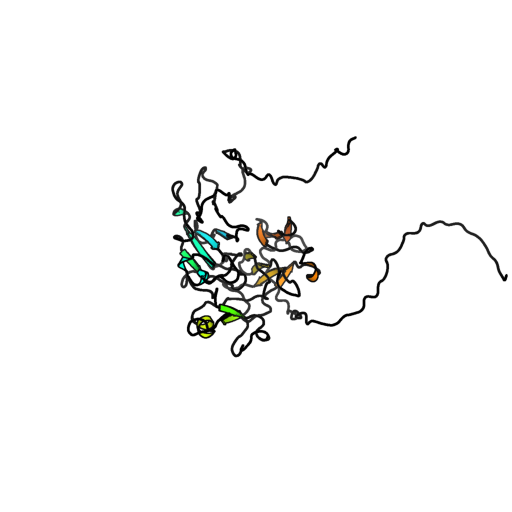O . TRP A 1 246 ? 6.062 18.407 -5.053 1.00 65.56 246 TRP A O 1
ATOM 1895 N N . ASN A 1 247 ? 5.838 16.267 -5.703 1.00 61.59 247 ASN A N 1
ATOM 1896 C CA . ASN A 1 247 ? 6.699 16.314 -6.891 1.00 61.59 247 ASN A CA 1
ATOM 1897 C C . ASN A 1 247 ? 5.891 16.089 -8.184 1.00 61.59 247 ASN A C 1
ATOM 1899 O O . ASN A 1 247 ? 6.109 15.111 -8.897 1.00 61.59 247 ASN A O 1
ATOM 1903 N N . ARG A 1 248 ? 4.892 16.944 -8.436 1.00 64.69 248 ARG A N 1
ATOM 1904 C CA . ARG A 1 248 ? 4.077 16.942 -9.662 1.00 64.69 248 ARG A CA 1
ATOM 1905 C C . ARG A 1 248 ? 3.512 18.340 -9.916 1.00 64.69 248 ARG A C 1
ATOM 1907 O O . ARG A 1 248 ? 3.030 18.965 -8.977 1.00 64.69 248 ARG A O 1
ATOM 1914 N N . ASP A 1 249 ? 3.503 18.779 -11.175 1.00 56.41 249 ASP A N 1
ATOM 1915 C CA . ASP A 1 249 ? 3.023 20.113 -11.588 1.00 56.41 249 ASP A CA 1
ATOM 1916 C C . ASP A 1 249 ? 1.566 20.394 -11.185 1.00 56.41 249 ASP A C 1
ATOM 1918 O O . ASP A 1 249 ? 1.209 21.515 -10.829 1.00 56.41 249 ASP A O 1
ATOM 1922 N N . ALA A 1 250 ? 0.725 19.359 -11.215 1.00 69.12 250 ALA A N 1
ATOM 1923 C CA . ALA A 1 250 ? -0.629 19.376 -10.680 1.00 69.12 250 ALA A CA 1
ATOM 1924 C C . ALA A 1 250 ? -0.702 18.417 -9.479 1.00 69.12 250 ALA A C 1
ATOM 1926 O O . ALA A 1 250 ? -0.682 17.197 -9.695 1.00 69.12 250 ALA A O 1
ATOM 1927 N N . PRO A 1 251 ? -0.783 18.922 -8.232 1.00 68.94 251 PRO A N 1
ATOM 1928 C CA . PRO A 1 251 ? -0.916 18.066 -7.066 1.00 68.94 251 PRO A CA 1
ATOM 1929 C C . PRO A 1 251 ? -2.178 17.203 -7.125 1.00 68.94 251 PRO A C 1
ATOM 1931 O O . PRO A 1 251 ? -3.201 17.598 -7.689 1.00 68.94 251 PRO A O 1
ATOM 1934 N N . ASP A 1 252 ? -2.110 16.007 -6.552 1.00 71.25 252 ASP A N 1
ATOM 1935 C CA . ASP A 1 252 ? -3.212 15.047 -6.587 1.00 71.25 252 ASP A CA 1
ATOM 1936 C C . ASP A 1 252 ? -3.139 14.111 -5.376 1.00 71.25 252 ASP A C 1
ATOM 1938 O O . ASP A 1 252 ? -2.039 13.674 -5.033 1.00 71.25 252 ASP A O 1
ATOM 1942 N N . GLY A 1 253 ? -4.271 13.837 -4.715 1.00 66.31 253 GLY A N 1
ATOM 1943 C CA . GLY A 1 253 ? -4.347 12.874 -3.607 1.00 66.31 253 GLY A CA 1
ATOM 1944 C C . GLY A 1 253 ? -5.575 12.998 -2.694 1.00 66.31 253 GLY A C 1
ATOM 1945 O O . GLY A 1 253 ? -6.074 14.097 -2.437 1.00 66.31 253 GLY A O 1
ATOM 1946 N N . TYR A 1 254 ? -6.090 11.846 -2.245 1.00 83.00 254 TYR A N 1
ATOM 1947 C CA . TYR A 1 254 ? -7.473 11.670 -1.773 1.00 83.00 254 TYR A CA 1
ATOM 1948 C C . TYR A 1 254 ? -7.648 10.525 -0.757 1.00 83.00 254 TYR A C 1
ATOM 1950 O O . TYR A 1 254 ? -6.803 9.640 -0.643 1.00 83.00 254 TYR A O 1
ATOM 1958 N N . LEU A 1 255 ? -8.816 10.464 -0.105 1.00 93.38 255 LEU A N 1
ATOM 1959 C CA . LEU A 1 255 ? -9.363 9.195 0.395 1.00 93.38 255 LEU A CA 1
ATOM 1960 C C . LEU A 1 255 ? -10.122 8.506 -0.740 1.00 93.38 255 LEU A C 1
ATOM 1962 O O . LEU A 1 255 ? -11.030 9.105 -1.327 1.00 93.38 255 LEU A O 1
ATOM 1966 N N . PHE A 1 256 ? -9.803 7.246 -1.015 1.00 93.81 256 PHE A N 1
ATOM 1967 C CA . PHE A 1 256 ? -10.443 6.471 -2.075 1.00 93.81 256 PHE A CA 1
ATOM 1968 C C . PHE A 1 256 ? -10.684 5.014 -1.676 1.00 93.81 256 PHE A C 1
ATOM 1970 O O . PHE A 1 256 ? -10.267 4.554 -0.613 1.00 93.81 256 PHE A O 1
ATOM 1977 N N . THR A 1 257 ? -11.402 4.295 -2.535 1.00 95.00 257 THR A N 1
ATOM 1978 C CA . THR A 1 257 ? -11.707 2.872 -2.378 1.00 95.00 257 THR A CA 1
ATOM 1979 C C . THR A 1 257 ? -11.369 2.076 -3.633 1.00 95.00 257 THR A C 1
ATOM 1981 O O . THR A 1 257 ? -11.355 2.617 -4.739 1.00 95.00 257 THR A O 1
ATOM 1984 N N . VAL A 1 258 ? -11.119 0.781 -3.442 1.00 94.19 258 VAL A N 1
ATOM 1985 C CA . VAL A 1 258 ? -10.954 -0.234 -4.490 1.00 94.19 258 VAL A CA 1
ATOM 1986 C C . VAL A 1 258 ? -11.865 -1.415 -4.147 1.00 94.19 258 VAL A C 1
ATOM 1988 O O . VAL A 1 258 ? -11.909 -1.853 -2.994 1.00 94.19 258 VAL A O 1
ATOM 1991 N N . GLY A 1 259 ? -12.611 -1.922 -5.131 1.00 94.06 259 GLY A N 1
ATOM 1992 C CA . GLY A 1 259 ? -13.493 -3.082 -4.963 1.00 94.06 259 GLY A CA 1
ATOM 1993 C C . GLY A 1 259 ? -12.720 -4.403 -4.942 1.00 94.06 259 GLY A C 1
ATOM 1994 O O . GLY A 1 259 ? -11.792 -4.587 -5.729 1.00 94.06 259 GLY A O 1
ATOM 1995 N N . TYR A 1 260 ? -13.111 -5.318 -4.054 1.00 91.94 260 TYR A N 1
ATOM 1996 C CA . TYR A 1 260 ? -12.499 -6.641 -3.886 1.00 91.94 260 TYR A CA 1
ATOM 1997 C C . TYR A 1 260 ? -13.549 -7.757 -3.985 1.00 91.94 260 TYR A C 1
ATOM 1999 O O . TYR A 1 260 ? -14.713 -7.570 -3.639 1.00 91.94 260 TYR A O 1
ATOM 2007 N N . SER A 1 261 ? -13.130 -8.929 -4.457 1.00 90.38 261 SER A N 1
ATOM 2008 C CA . SER A 1 261 ? -13.913 -10.165 -4.477 1.00 90.38 261 SER A CA 1
ATOM 2009 C C . SER A 1 261 ? -12.966 -11.363 -4.406 1.00 90.38 261 SER A C 1
ATOM 2011 O O . SER A 1 261 ? -11.887 -11.331 -4.993 1.00 90.38 261 SER A O 1
ATOM 2013 N N . ASN A 1 262 ? -13.347 -12.417 -3.678 1.00 86.56 262 ASN A N 1
ATOM 2014 C CA . ASN A 1 262 ? -12.528 -13.625 -3.487 1.00 86.56 262 ASN A CA 1
ATOM 2015 C C . ASN A 1 262 ? -11.077 -13.333 -3.033 1.00 86.56 262 ASN A C 1
ATOM 2017 O O . ASN A 1 262 ? -10.138 -13.974 -3.493 1.00 86.56 262 ASN A O 1
ATOM 2021 N N . GLY A 1 263 ? -10.895 -12.335 -2.158 1.00 86.06 263 GLY A N 1
ATOM 2022 C CA . GLY A 1 263 ? -9.586 -11.924 -1.633 1.00 86.06 263 GLY A CA 1
ATOM 2023 C C . GLY A 1 263 ? -8.737 -11.056 -2.570 1.00 86.06 263 GLY A C 1
ATOM 2024 O O . GLY A 1 263 ? -7.668 -10.625 -2.165 1.00 86.06 263 GLY A O 1
ATOM 2025 N N . MET A 1 264 ? -9.193 -10.749 -3.789 1.00 89.50 264 MET A N 1
ATOM 2026 C CA . MET A 1 264 ? -8.431 -9.979 -4.782 1.00 89.50 264 MET A CA 1
ATOM 2027 C C . MET A 1 264 ? -9.194 -8.740 -5.271 1.00 89.50 264 MET A C 1
ATOM 2029 O O . MET A 1 264 ? -10.427 -8.739 -5.249 1.00 89.50 264 MET A O 1
ATOM 2033 N N . PRO A 1 265 ? -8.514 -7.692 -5.778 1.00 91.81 265 PRO A N 1
ATOM 2034 C CA . PRO A 1 265 ? -9.188 -6.594 -6.465 1.00 91.81 265 PRO A CA 1
ATOM 2035 C C . PRO A 1 265 ? -10.044 -7.092 -7.635 1.00 91.81 265 PRO A C 1
ATOM 2037 O O . PRO A 1 265 ? -9.667 -8.038 -8.329 1.00 91.81 265 PRO A O 1
ATOM 2040 N N . THR A 1 266 ? -11.177 -6.442 -7.896 1.00 92.44 266 THR A N 1
ATOM 2041 C CA . THR A 1 266 ? -12.063 -6.806 -9.018 1.00 92.44 266 THR A CA 1
ATOM 2042 C C . THR A 1 266 ? -11.592 -6.254 -10.363 1.00 92.44 266 THR A C 1
ATOM 2044 O O . THR A 1 266 ? -11.877 -6.838 -11.405 1.00 92.44 266 THR A O 1
ATOM 2047 N N . ALA A 1 267 ? -10.854 -5.142 -10.358 1.00 92.75 267 ALA A N 1
ATOM 2048 C CA . ALA A 1 267 ? -10.297 -4.538 -11.563 1.00 92.75 267 ALA A CA 1
ATOM 2049 C C . ALA A 1 267 ? -9.086 -5.330 -12.093 1.00 92.75 267 ALA A C 1
ATOM 2051 O O . ALA A 1 267 ? -8.298 -5.875 -11.315 1.00 92.75 267 ALA A O 1
ATOM 2052 N N . ALA A 1 268 ? -8.902 -5.374 -13.416 1.00 93.94 268 ALA A N 1
ATOM 2053 C CA . ALA A 1 268 ? -7.688 -5.917 -14.035 1.00 93.94 268 ALA A CA 1
ATOM 2054 C C . ALA A 1 268 ? -6.445 -5.097 -13.632 1.00 93.94 268 ALA A C 1
ATOM 2056 O O . ALA A 1 268 ? -6.564 -3.906 -13.347 1.00 93.94 268 ALA A O 1
ATOM 2057 N N . SER A 1 269 ? -5.256 -5.709 -13.637 1.00 91.88 269 SER A N 1
ATOM 2058 C CA . SER A 1 269 ? -3.983 -5.033 -13.316 1.00 91.88 269 SER A CA 1
ATOM 2059 C C . SER A 1 269 ? -3.676 -3.840 -14.230 1.00 91.88 269 SER A C 1
ATOM 2061 O O . SER A 1 269 ? -3.052 -2.878 -13.790 1.00 91.88 269 SER A O 1
ATOM 2063 N N . SER A 1 270 ? -4.193 -3.868 -15.462 1.00 94.56 270 SER A N 1
ATOM 2064 C CA . SER A 1 270 ? -4.102 -2.789 -16.450 1.00 94.56 270 SER A CA 1
ATOM 2065 C C . SER A 1 270 ? -5.189 -1.708 -16.341 1.00 94.56 270 SER A C 1
ATOM 2067 O O . SER A 1 270 ? -5.288 -0.835 -17.204 1.00 94.56 270 SER A O 1
ATOM 2069 N N . SER A 1 271 ? -6.032 -1.740 -15.303 1.00 94.56 271 SER A N 1
ATOM 2070 C CA . SER A 1 271 ? -7.105 -0.758 -15.129 1.00 94.56 271 SER A CA 1
ATOM 2071 C C . SER A 1 271 ? -6.584 0.595 -14.645 1.00 94.56 271 SER A C 1
ATOM 2073 O O . SER A 1 271 ? -6.044 0.712 -13.548 1.00 94.56 271 SER A O 1
ATOM 2075 N N . THR A 1 272 ? -6.883 1.649 -15.405 1.00 92.69 272 THR A N 1
ATOM 2076 C CA . THR A 1 272 ? -6.677 3.045 -14.987 1.00 92.69 272 THR A CA 1
ATOM 2077 C C . THR A 1 272 ? -7.852 3.633 -14.190 1.00 92.69 272 THR A C 1
ATOM 2079 O O . THR A 1 272 ? -7.826 4.802 -13.809 1.00 92.69 272 THR A O 1
ATOM 2082 N N . THR A 1 273 ? -8.893 2.835 -13.928 1.00 91.81 273 THR A N 1
ATOM 2083 C CA . THR A 1 273 ? -10.179 3.264 -13.341 1.00 91.81 273 THR A CA 1
ATOM 2084 C C . THR A 1 273 ? -10.596 2.450 -12.110 1.00 91.81 273 THR A C 1
ATOM 2086 O O . THR A 1 273 ? -11.727 2.565 -11.646 1.00 91.81 273 THR A O 1
ATOM 2089 N N . ALA A 1 274 ? -9.681 1.660 -11.533 1.00 90.81 274 ALA A N 1
ATOM 2090 C CA . ALA A 1 274 ? -9.919 0.860 -10.324 1.00 90.81 274 ALA A CA 1
ATOM 2091 C C . ALA A 1 274 ? -10.220 1.696 -9.059 1.00 90.81 274 ALA A C 1
ATOM 2093 O O . ALA A 1 274 ? -10.759 1.176 -8.081 1.00 90.81 274 ALA A O 1
ATOM 2094 N N . VAL A 1 275 ? -9.847 2.979 -9.074 1.00 90.44 275 VAL A N 1
ATOM 2095 C CA . VAL A 1 275 ? -9.970 3.928 -7.962 1.00 90.44 275 VAL A CA 1
ATOM 2096 C C . VAL A 1 275 ? -11.339 4.604 -7.958 1.00 90.44 275 VAL A C 1
ATOM 2098 O O . VAL A 1 275 ? -11.694 5.313 -8.899 1.00 90.44 275 VAL A O 1
ATOM 2101 N N . ILE A 1 276 ? -12.064 4.478 -6.846 1.00 90.44 276 ILE A N 1
ATOM 2102 C CA . ILE A 1 276 ? -13.333 5.176 -6.605 1.00 90.44 276 ILE A CA 1
ATOM 2103 C C . ILE A 1 276 ? -13.122 6.211 -5.482 1.00 90.44 276 ILE A C 1
ATOM 2105 O O . ILE A 1 276 ? -12.956 5.823 -4.320 1.00 90.44 276 ILE A O 1
ATOM 2109 N N . PRO A 1 277 ? -13.079 7.524 -5.791 1.00 89.88 277 PRO A N 1
ATOM 2110 C CA . PRO A 1 277 ? -12.776 8.565 -4.809 1.00 89.88 277 PRO A CA 1
ATOM 2111 C C . PRO A 1 277 ? -13.933 8.773 -3.823 1.00 89.88 277 PRO A C 1
ATOM 2113 O O . PRO A 1 277 ? -15.098 8.767 -4.216 1.00 89.88 277 PRO A O 1
ATOM 2116 N N . ILE A 1 278 ? -13.604 9.012 -2.550 1.00 91.69 278 ILE A N 1
ATOM 2117 C CA . ILE A 1 278 ? -14.579 9.267 -1.477 1.00 91.69 278 ILE A CA 1
ATOM 2118 C C . ILE A 1 278 ? -14.483 10.701 -0.956 1.00 91.69 278 ILE A C 1
ATOM 2120 O O . ILE A 1 278 ? -15.492 11.400 -0.891 1.00 91.69 278 ILE A O 1
ATOM 2124 N N . MET A 1 279 ? -13.282 11.155 -0.588 1.00 90.12 279 MET A N 1
ATOM 2125 C CA . MET A 1 279 ? -13.068 12.497 -0.043 1.00 90.12 279 MET A CA 1
ATOM 2126 C C . MET A 1 279 ? -11.880 13.157 -0.730 1.00 90.12 279 MET A C 1
ATOM 2128 O O . MET A 1 279 ? -10.793 12.580 -0.801 1.00 90.12 279 MET A O 1
ATOM 2132 N N . ARG A 1 280 ? -12.097 14.378 -1.225 1.00 88.50 280 ARG A N 1
ATOM 2133 C CA . ARG A 1 280 ? -11.106 15.144 -1.980 1.00 88.50 280 ARG A CA 1
ATOM 2134 C C . ARG A 1 280 ? -11.025 16.599 -1.556 1.00 88.50 280 ARG A C 1
ATOM 2136 O O . ARG A 1 280 ? -12.024 17.176 -1.131 1.00 88.50 280 ARG A O 1
ATOM 2143 N N . ASN A 1 281 ? -9.845 17.184 -1.735 1.00 88.38 281 ASN A N 1
ATOM 2144 C CA . ASN A 1 281 ? -9.676 18.629 -1.702 1.00 88.38 281 ASN A CA 1
ATOM 2145 C C . ASN A 1 281 ? -10.491 19.265 -2.847 1.00 88.38 281 ASN A C 1
ATOM 2147 O O . ASN A 1 281 ? -10.711 18.648 -3.892 1.00 88.38 281 ASN A O 1
ATOM 2151 N N . GLN A 1 282 ? -10.995 20.484 -2.634 1.00 87.12 282 GLN A N 1
ATOM 2152 C CA . GLN A 1 282 ? -11.833 21.172 -3.626 1.00 87.12 282 GLN A CA 1
ATOM 2153 C C . GLN A 1 282 ? -11.021 21.652 -4.840 1.00 87.12 282 GLN A C 1
ATOM 2155 O O . GLN A 1 282 ? -11.547 21.730 -5.948 1.00 87.12 282 GLN A O 1
ATOM 2160 N N . ASP A 1 283 ? -9.754 21.993 -4.611 1.00 85.38 283 ASP A N 1
ATOM 2161 C CA . ASP A 1 283 ? -8.837 22.579 -5.580 1.00 85.38 283 ASP A CA 1
ATOM 2162 C C . ASP A 1 283 ? -7.407 22.163 -5.219 1.00 85.38 283 ASP A C 1
ATOM 2164 O O . ASP A 1 283 ? -6.791 22.727 -4.312 1.00 85.38 283 ASP A O 1
ATOM 2168 N N . ASN A 1 284 ? -6.879 21.157 -5.919 1.00 84.06 284 ASN A N 1
ATOM 2169 C CA . ASN A 1 284 ? -5.567 20.612 -5.585 1.00 84.06 284 ASN A CA 1
ATOM 2170 C C . ASN A 1 284 ? -4.402 21.556 -5.913 1.00 84.06 284 ASN A C 1
ATOM 2172 O O . ASN A 1 284 ? -3.300 21.346 -5.407 1.00 84.06 284 ASN A O 1
ATOM 2176 N N . SER A 1 285 ? -4.613 22.614 -6.709 1.00 82.25 285 SER A N 1
ATOM 2177 C CA . SER A 1 285 ? -3.545 23.579 -7.025 1.00 82.25 285 SER A CA 1
ATOM 2178 C C . SER A 1 285 ? -3.000 24.291 -5.777 1.00 82.25 285 SER A C 1
ATOM 2180 O O . SER A 1 285 ? -1.901 24.841 -5.801 1.00 82.25 285 SER A O 1
ATOM 2182 N N . LYS A 1 286 ? -3.738 24.221 -4.661 1.00 82.94 286 LYS A N 1
ATOM 2183 C CA . LYS A 1 286 ? -3.390 24.799 -3.359 1.00 82.94 286 LYS A CA 1
ATOM 2184 C C . LYS A 1 286 ? -2.746 23.811 -2.379 1.00 82.94 286 LYS A C 1
ATOM 2186 O O . LYS A 1 286 ? -2.368 24.210 -1.279 1.00 82.94 286 LYS A O 1
ATOM 2191 N N . CYS A 1 287 ? -2.558 22.540 -2.750 1.00 82.44 287 CYS A N 1
ATOM 2192 C CA . CYS A 1 287 ? -2.081 21.504 -1.821 1.00 82.44 287 CYS A CA 1
ATOM 2193 C C . CYS A 1 287 ? -0.609 21.607 -1.391 1.00 82.44 287 CYS A C 1
ATOM 2195 O O . CYS A 1 287 ? -0.139 20.773 -0.619 1.00 82.44 287 CYS A O 1
ATOM 2197 N N . LEU A 1 288 ? 0.101 22.657 -1.811 1.00 73.19 288 LEU A N 1
ATOM 2198 C CA . LEU A 1 288 ? 1.380 23.053 -1.218 1.00 73.19 288 LEU A CA 1
ATOM 2199 C C . LEU A 1 288 ? 1.225 23.733 0.163 1.00 73.19 288 LEU A C 1
ATOM 2201 O O . LEU A 1 288 ? 2.232 23.948 0.832 1.00 73.19 288 LEU A O 1
ATOM 2205 N N . GLY A 1 289 ? -0.003 24.038 0.609 1.00 75.31 289 GLY A N 1
ATOM 2206 C CA . GLY A 1 289 ? -0.270 24.548 1.963 1.00 75.31 289 GLY A CA 1
ATOM 2207 C C . GLY A 1 289 ? -1.706 24.371 2.478 1.00 75.31 289 GLY A C 1
ATOM 2208 O O . GLY A 1 289 ? -1.882 24.057 3.651 1.00 75.31 289 GLY A O 1
ATOM 2209 N N . ASP A 1 290 ? -2.723 24.490 1.617 1.00 83.50 290 ASP A N 1
ATOM 2210 C CA . ASP A 1 290 ? -4.130 24.651 2.040 1.00 83.50 290 ASP A CA 1
ATOM 2211 C C . ASP A 1 290 ? -4.995 23.384 1.847 1.00 83.50 290 ASP A C 1
ATOM 2213 O O . ASP A 1 290 ? -6.199 23.474 1.601 1.00 83.50 290 ASP A O 1
ATOM 2217 N N . CYS A 1 291 ? -4.394 22.193 1.921 1.00 88.50 291 CYS A N 1
ATOM 2218 C CA . CYS A 1 291 ? -5.091 20.913 1.746 1.00 88.50 291 CYS A CA 1
ATOM 2219 C C . CYS A 1 291 ? -4.935 19.987 2.954 1.00 88.50 291 CYS A C 1
ATOM 2221 O O . CYS A 1 291 ? -3.862 19.911 3.562 1.00 88.50 291 CYS A O 1
ATOM 2223 N N . PHE A 1 292 ? -5.972 19.186 3.221 1.00 89.44 292 PHE A N 1
ATOM 2224 C CA . PHE A 1 292 ? -5.812 18.000 4.060 1.00 89.44 292 PHE A CA 1
ATOM 2225 C C . PHE A 1 292 ? -4.972 16.959 3.307 1.00 89.44 292 PHE A C 1
ATOM 2227 O O . PHE A 1 292 ? -5.100 16.811 2.086 1.00 89.44 292 PHE A O 1
ATOM 2234 N N . ARG A 1 293 ? -4.120 16.229 4.034 1.00 89.94 293 ARG A N 1
ATOM 2235 C CA . ARG A 1 293 ? -3.234 15.194 3.484 1.00 89.94 293 ARG A CA 1
ATOM 2236 C C . ARG A 1 293 ? -3.451 13.876 4.235 1.00 89.94 293 ARG A C 1
ATOM 2238 O O . ARG A 1 293 ? -2.916 13.704 5.328 1.00 89.94 293 ARG A O 1
ATOM 2245 N N . PRO A 1 294 ? -4.279 12.962 3.699 1.00 93.06 294 PRO A N 1
ATOM 2246 C CA . PRO A 1 294 ? -4.654 11.719 4.369 1.00 93.06 294 PRO A CA 1
ATOM 2247 C C . PRO A 1 294 ? -3.465 10.842 4.774 1.00 93.06 294 PRO A C 1
ATOM 2249 O O . PRO A 1 294 ? -2.642 10.493 3.930 1.00 93.06 294 PRO A O 1
ATOM 2252 N N . VAL A 1 295 ? -3.415 10.432 6.046 1.00 94.06 295 VAL A N 1
ATOM 2253 C CA . VAL A 1 295 ? -2.414 9.481 6.563 1.00 94.06 295 VAL A CA 1
ATOM 2254 C C . VAL A 1 295 ? -3.072 8.177 7.011 1.00 94.06 295 VAL A C 1
ATOM 2256 O O . VAL A 1 295 ? -3.141 7.242 6.223 1.00 94.06 295 VAL A O 1
ATOM 2259 N N . GLY A 1 296 ? -3.540 8.086 8.258 1.00 93.50 296 GLY A N 1
ATOM 2260 C CA . GLY A 1 296 ? -3.968 6.826 8.872 1.00 93.50 296 GLY A CA 1
ATOM 2261 C C . GLY A 1 296 ? -5.481 6.638 8.875 1.00 93.50 296 GLY A C 1
ATOM 2262 O O . GLY A 1 296 ? -6.226 7.613 8.985 1.00 93.50 296 GLY A O 1
ATOM 2263 N N . LEU A 1 297 ? -5.921 5.379 8.812 1.00 95.81 297 LEU A N 1
ATOM 2264 C CA . LEU A 1 297 ? -7.320 4.961 8.864 1.00 95.81 297 LEU A CA 1
ATOM 2265 C C . LEU A 1 297 ? -7.607 4.046 10.059 1.00 95.81 297 LEU A C 1
ATOM 2267 O O . LEU A 1 297 ? -6.850 3.120 10.358 1.00 95.81 297 LEU A O 1
ATOM 2271 N N . ALA A 1 298 ? -8.757 4.244 10.704 1.00 96.06 298 ALA A N 1
ATOM 2272 C CA . ALA A 1 298 ? -9.239 3.362 11.765 1.00 96.06 298 ALA A CA 1
ATOM 2273 C C . ALA A 1 298 ? -10.761 3.179 11.719 1.00 96.06 298 ALA A C 1
ATOM 2275 O O . ALA A 1 298 ? -11.511 4.145 11.601 1.00 96.06 298 ALA A O 1
ATOM 2276 N N . TRP A 1 299 ? -11.221 1.939 11.871 1.00 93.56 299 TRP A N 1
ATOM 2277 C CA . TRP A 1 299 ? -12.632 1.632 12.106 1.00 93.56 299 TRP A CA 1
ATOM 2278 C C . TRP A 1 299 ? -12.954 1.729 13.596 1.00 93.56 299 TRP A C 1
ATOM 2280 O O . TRP A 1 299 ? -12.195 1.213 14.418 1.00 93.56 299 TRP A O 1
ATOM 2290 N N . ASP A 1 300 ? -14.097 2.318 13.948 1.00 87.81 300 ASP A N 1
ATOM 2291 C CA . ASP A 1 300 ? -14.672 2.135 15.283 1.00 87.81 300 ASP A CA 1
ATOM 2292 C C . ASP A 1 300 ? -15.626 0.927 15.349 1.00 87.81 300 ASP A C 1
ATOM 2294 O O . ASP A 1 300 ? -15.977 0.314 14.337 1.00 87.81 300 ASP A O 1
ATOM 2298 N N . SER A 1 301 ? -16.077 0.588 16.560 1.00 89.50 301 SER A N 1
ATOM 2299 C CA . SER A 1 301 ? -17.009 -0.522 16.809 1.00 89.50 301 SER A CA 1
ATOM 2300 C C . SER A 1 301 ? -18.412 -0.326 16.215 1.00 89.50 301 SER A C 1
ATOM 2302 O O . SER A 1 301 ? -19.188 -1.277 16.190 1.00 89.50 301 SER A O 1
ATOM 2304 N N . THR A 1 302 ? -18.745 0.874 15.728 1.00 88.00 302 THR A N 1
ATOM 2305 C CA . THR A 1 302 ? -20.008 1.184 15.032 1.00 88.00 302 THR A CA 1
ATOM 2306 C C . THR A 1 302 ? -19.857 1.176 13.505 1.00 88.00 302 THR A C 1
ATOM 2308 O O . THR A 1 302 ? -20.844 1.285 12.780 1.00 88.00 302 THR A O 1
ATOM 2311 N N . GLY A 1 303 ? -18.630 1.012 12.998 1.00 89.31 303 GLY A N 1
ATOM 2312 C CA . GLY A 1 303 ? -18.313 1.001 11.572 1.00 89.31 303 GLY A CA 1
ATOM 2313 C C . GLY A 1 303 ? -18.227 2.385 10.919 1.00 89.31 303 GLY A C 1
ATOM 2314 O O . GLY A 1 303 ? -18.369 2.508 9.699 1.00 89.31 303 GLY A O 1
ATOM 2315 N N . ARG A 1 304 ? -17.965 3.431 11.710 1.00 92.62 304 ARG A N 1
ATOM 2316 C CA . ARG A 1 304 ? -17.515 4.727 11.183 1.00 92.62 304 ARG A CA 1
ATOM 2317 C C . ARG A 1 304 ? -16.018 4.653 10.888 1.00 92.62 304 ARG A C 1
ATOM 2319 O O . ARG A 1 304 ? -15.276 4.009 11.634 1.00 92.62 304 ARG A O 1
ATOM 2326 N N . LEU A 1 305 ? -15.582 5.312 9.816 1.00 96.06 305 LEU A N 1
ATOM 2327 C CA . LEU A 1 305 ? -14.170 5.387 9.445 1.00 96.06 305 LEU A CA 1
ATOM 2328 C C . LEU A 1 305 ? -13.572 6.696 9.961 1.00 96.06 305 LEU A C 1
ATOM 2330 O O . LEU A 1 305 ? -14.071 7.772 9.647 1.00 96.06 305 LEU A O 1
ATOM 2334 N N . PHE A 1 306 ? -12.492 6.609 10.723 1.00 96.44 306 PHE A N 1
ATOM 2335 C CA . PHE A 1 306 ? -11.686 7.751 11.137 1.00 96.44 306 PHE A CA 1
ATOM 2336 C C . PHE A 1 306 ? -10.487 7.885 10.200 1.00 96.44 306 PHE A C 1
ATOM 2338 O O . PHE A 1 306 ? -9.861 6.880 9.866 1.00 96.44 306 PHE A O 1
ATOM 2345 N N . MET A 1 307 ? -10.162 9.116 9.805 1.00 95.81 307 MET A N 1
ATOM 2346 C CA . MET A 1 307 ? -9.018 9.446 8.948 1.00 95.81 307 MET A CA 1
ATOM 2347 C C . MET A 1 307 ? -8.221 10.600 9.558 1.00 95.81 307 MET A C 1
ATOM 2349 O O . MET A 1 307 ? -8.815 11.587 9.989 1.00 95.81 307 MET A O 1
ATOM 2353 N N . THR A 1 308 ? -6.892 10.515 9.577 1.00 93.31 308 THR A N 1
ATOM 2354 C CA . THR A 1 308 ? -6.026 11.616 10.037 1.00 93.31 308 THR A CA 1
ATOM 2355 C C . THR A 1 308 ? -5.442 12.427 8.881 1.00 93.31 308 THR A C 1
ATOM 2357 O O . THR A 1 308 ? -5.226 11.900 7.789 1.00 93.31 308 THR A O 1
ATOM 2360 N N . SER A 1 309 ? -5.151 13.704 9.142 1.00 89.69 309 SER A N 1
ATOM 2361 C CA . SER A 1 309 ? -4.370 14.589 8.272 1.00 89.69 309 SER A CA 1
ATOM 2362 C C . SER A 1 309 ? -3.251 15.225 9.096 1.00 89.69 309 SER A C 1
ATOM 2364 O O . SER A 1 309 ? -3.516 15.998 10.017 1.00 89.69 309 SER A O 1
ATOM 2366 N N . ASP A 1 310 ? -1.999 14.861 8.819 1.00 87.62 310 ASP A N 1
ATOM 2367 C CA . ASP A 1 310 ? -0.837 15.300 9.606 1.00 87.62 310 ASP A CA 1
ATOM 2368 C C . ASP A 1 310 ? -0.446 16.757 9.325 1.00 87.62 310 ASP A C 1
ATOM 2370 O O . ASP A 1 310 ? -0.115 17.486 10.258 1.00 87.62 310 ASP A O 1
ATOM 2374 N N . SER A 1 311 ? -0.558 17.203 8.070 1.00 84.00 311 SER A N 1
ATOM 2375 C CA . SER A 1 311 ? -0.264 18.577 7.644 1.00 84.00 311 SER A CA 1
ATOM 2376 C C . SER A 1 311 ? -1.178 19.620 8.284 1.00 84.00 311 SER A C 1
ATOM 2378 O O . SER A 1 311 ? -0.746 20.746 8.521 1.00 84.00 311 SER A O 1
ATOM 2380 N N . THR A 1 312 ? -2.430 19.254 8.570 1.00 87.62 312 THR A N 1
ATOM 2381 C CA . THR A 1 312 ? -3.437 20.141 9.176 1.00 87.62 312 THR A CA 1
ATOM 2382 C C . THR A 1 312 ? -3.681 19.860 10.663 1.00 87.62 312 THR A C 1
ATOM 2384 O O . THR A 1 312 ? -4.263 20.692 11.355 1.00 87.62 312 THR A O 1
ATOM 2387 N N . GLY A 1 313 ? -3.216 18.716 11.182 1.00 86.00 313 GLY A N 1
ATOM 2388 C CA . GLY A 1 313 ? -3.443 18.287 12.568 1.00 86.00 313 GLY A CA 1
ATOM 2389 C C . GLY A 1 313 ? -4.872 17.804 12.850 1.00 86.00 313 GLY A C 1
ATOM 2390 O O . GLY A 1 313 ? -5.296 17.779 14.006 1.00 86.00 313 GLY A O 1
ATOM 2391 N N . GLU A 1 314 ? -5.628 17.445 11.812 1.00 90.44 314 GLU A N 1
ATOM 2392 C CA . GLU A 1 314 ? -7.058 17.140 11.893 1.00 90.44 314 GLU A CA 1
ATOM 2393 C C . GLU A 1 314 ? -7.353 15.635 11.962 1.00 90.44 314 GLU A C 1
ATOM 2395 O O . GLU A 1 314 ? -6.603 14.791 11.459 1.00 90.44 314 GLU A O 1
ATOM 2400 N N . ILE A 1 315 ? -8.511 15.306 12.543 1.00 93.56 315 ILE A N 1
ATOM 2401 C CA . ILE A 1 315 ? -9.107 13.968 12.507 1.00 93.56 315 ILE A CA 1
ATOM 2402 C C . ILE A 1 315 ? -10.526 14.095 11.955 1.00 93.56 315 ILE A C 1
ATOM 2404 O O . ILE A 1 315 ? -11.365 14.800 12.515 1.00 93.56 315 ILE A O 1
ATOM 2408 N N . TYR A 1 316 ? -10.786 13.380 10.870 1.00 93.88 316 TYR A N 1
ATOM 2409 C CA . TYR A 1 316 ? -12.057 13.328 10.165 1.00 93.88 316 TYR A CA 1
ATOM 2410 C C . TYR A 1 316 ? -12.826 12.059 10.535 1.00 93.88 316 TYR A C 1
ATOM 2412 O O . TYR A 1 316 ? -12.224 11.010 10.770 1.00 93.88 316 TYR A O 1
ATOM 2420 N N . VAL A 1 317 ? -14.159 12.140 10.526 1.00 95.06 317 VAL A N 1
ATOM 2421 C CA . VAL A 1 317 ? -15.052 10.975 10.599 1.00 95.06 317 VAL A CA 1
ATOM 2422 C C . VAL A 1 317 ? -15.832 10.888 9.295 1.00 95.06 317 VAL A C 1
ATOM 2424 O O . VAL A 1 317 ? -16.575 11.803 8.947 1.00 95.06 317 VAL A O 1
ATOM 2427 N N . VAL A 1 318 ? -15.671 9.779 8.582 1.00 93.38 318 VAL A N 1
ATOM 2428 C CA . VAL A 1 318 ? -16.348 9.485 7.321 1.00 93.38 318 VAL A CA 1
ATOM 2429 C C . VAL A 1 318 ? -17.50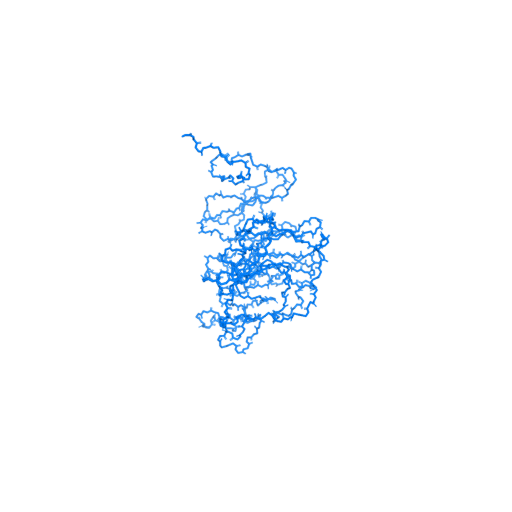2 8.525 7.604 1.00 93.38 318 VAL A C 1
ATOM 2431 O O . VAL A 1 318 ? -17.323 7.430 8.145 1.00 93.38 318 VAL A O 1
ATOM 2434 N N . THR A 1 319 ? -18.704 8.973 7.252 1.00 92.88 319 THR A N 1
ATOM 2435 C CA . THR A 1 319 ? -19.977 8.256 7.400 1.00 92.88 319 THR A CA 1
ATOM 2436 C C . THR A 1 319 ? -20.791 8.392 6.114 1.00 92.88 319 THR A C 1
ATOM 2438 O O . THR A 1 319 ? -20.418 9.141 5.208 1.00 92.88 319 THR A O 1
ATOM 2441 N N . ARG A 1 320 ? -21.908 7.669 6.017 1.00 89.31 320 ARG A N 1
ATOM 2442 C CA . ARG A 1 320 ? -22.930 7.935 4.996 1.00 89.31 320 ARG A CA 1
ATOM 2443 C C . ARG A 1 320 ? -23.644 9.262 5.304 1.00 89.31 320 ARG A C 1
ATOM 2445 O O . ARG A 1 320 ? -23.554 9.778 6.413 1.00 89.31 320 ARG A O 1
ATOM 2452 N N . SER A 1 321 ? -24.371 9.824 4.338 1.00 87.06 321 SER A N 1
ATOM 2453 C CA . SER A 1 321 ? -25.058 11.124 4.490 1.00 87.06 321 SER A CA 1
ATOM 2454 C C . SER A 1 321 ? -26.150 11.148 5.570 1.00 87.06 321 SER A C 1
ATOM 2456 O O . SER A 1 321 ? -26.503 12.216 6.057 1.00 87.06 321 SER A O 1
ATOM 2458 N N . ASP A 1 322 ? -26.666 9.981 5.953 1.00 88.81 322 ASP A N 1
ATOM 2459 C CA . ASP A 1 322 ? -27.591 9.754 7.072 1.00 88.81 322 ASP A CA 1
ATOM 2460 C C . ASP A 1 322 ? -26.869 9.481 8.414 1.00 88.81 322 ASP A C 1
ATOM 2462 O O . ASP A 1 322 ? -27.505 9.142 9.410 1.00 88.81 322 ASP A O 1
ATOM 2466 N N . GLY A 1 323 ? -25.537 9.604 8.449 1.00 85.88 323 GLY A N 1
ATOM 2467 C CA . GLY A 1 323 ? -24.685 9.308 9.602 1.00 85.88 323 GLY A CA 1
ATOM 2468 C C . GLY A 1 323 ? -24.394 7.819 9.821 1.00 85.88 323 GLY A C 1
ATOM 2469 O O . GLY A 1 323 ? -23.686 7.476 10.771 1.00 85.88 323 GLY A O 1
ATOM 2470 N N . SER A 1 324 ? -24.910 6.923 8.972 1.00 88.12 324 SER A N 1
ATOM 2471 C CA . SER A 1 324 ? -24.745 5.477 9.143 1.00 88.12 324 SER A CA 1
ATOM 2472 C C . SER A 1 324 ? -23.360 4.954 8.718 1.00 88.12 324 SER A C 1
ATOM 2474 O O . SER A 1 324 ? -22.537 5.648 8.109 1.00 88.12 324 SER A O 1
ATOM 2476 N N . SER A 1 325 ? -23.093 3.703 9.103 1.00 92.25 325 SER A N 1
ATOM 2477 C CA . SER A 1 325 ? -21.823 2.990 8.922 1.00 92.25 325 SER A CA 1
ATOM 2478 C C . SER A 1 325 ? -21.378 2.892 7.457 1.00 92.25 325 SER A C 1
ATOM 2480 O O . SER A 1 325 ? -22.176 2.609 6.562 1.00 92.25 325 SER A O 1
ATOM 2482 N N . VAL A 1 326 ? -20.070 3.047 7.220 1.00 92.75 326 VAL A N 1
ATOM 2483 C CA . VAL A 1 326 ? -19.435 2.790 5.910 1.00 92.75 326 VAL A CA 1
ATOM 2484 C C . VAL A 1 326 ? -18.654 1.469 5.878 1.00 92.75 326 VAL A C 1
ATOM 2486 O O . VAL A 1 326 ? -18.283 1.005 4.801 1.00 92.75 326 VAL A O 1
ATOM 2489 N N . ASN A 1 327 ? -18.521 0.780 7.020 1.00 91.62 327 ASN A N 1
ATOM 2490 C CA . ASN A 1 327 ? -17.787 -0.489 7.190 1.00 91.62 327 ASN A CA 1
ATOM 2491 C C . ASN A 1 327 ? -18.453 -1.727 6.537 1.00 91.62 327 ASN A C 1
ATOM 2493 O O . ASN A 1 327 ? -18.034 -2.862 6.746 1.00 91.62 327 ASN A O 1
ATOM 2497 N N . GLY A 1 328 ? -19.497 -1.513 5.740 1.00 86.81 328 GLY A N 1
ATOM 2498 C CA . GLY A 1 328 ? -20.176 -2.524 4.926 1.00 86.81 328 GLY A CA 1
ATOM 2499 C C . GLY A 1 328 ? -20.770 -1.932 3.646 1.00 86.81 328 GLY A C 1
ATOM 2500 O O . GLY A 1 328 ? -21.776 -2.428 3.150 1.00 86.81 328 GLY A O 1
ATOM 2501 N N . THR A 1 329 ? -20.205 -0.829 3.144 1.00 84.88 329 THR A N 1
ATOM 2502 C CA . THR A 1 329 ? -20.561 -0.272 1.831 1.00 84.88 329 THR A CA 1
ATOM 2503 C C . THR A 1 329 ? -19.667 -0.899 0.761 1.00 84.88 329 THR A C 1
ATOM 2505 O O . THR A 1 329 ? -18.447 -0.861 0.908 1.00 84.88 329 THR A O 1
ATOM 2508 N N . THR A 1 330 ? -20.267 -1.432 -0.310 1.00 81.81 330 THR A N 1
ATOM 2509 C CA . THR A 1 330 ? -19.559 -1.755 -1.562 1.00 81.81 330 THR A CA 1
ATOM 2510 C C . THR A 1 330 ? -19.482 -0.473 -2.395 1.00 81.81 330 THR A C 1
ATOM 2512 O O . THR A 1 330 ? -20.503 0.218 -2.499 1.00 81.81 330 THR A O 1
ATOM 2515 N N . PRO A 1 331 ? -18.338 -0.130 -3.009 1.00 69.69 331 PRO A N 1
ATOM 2516 C CA . PRO A 1 331 ? -18.261 0.932 -3.994 1.00 69.69 331 PRO A CA 1
ATOM 2517 C C . PRO A 1 331 ? -19.263 0.682 -5.119 1.00 69.69 331 PRO A C 1
ATOM 2519 O O . PRO A 1 331 ? -19.294 -0.398 -5.709 1.00 69.69 331 PRO A O 1
ATOM 2522 N N . ALA A 1 332 ? -20.088 1.681 -5.423 1.00 60.69 332 ALA A N 1
ATOM 2523 C CA . ALA A 1 332 ? -20.934 1.613 -6.602 1.00 60.69 332 ALA A CA 1
ATOM 2524 C C . ALA A 1 332 ? -20.043 1.617 -7.851 1.00 60.69 332 ALA A C 1
ATOM 2526 O O . ALA A 1 332 ? -19.164 2.471 -7.983 1.00 60.69 332 ALA A O 1
ATOM 2527 N N . THR A 1 333 ? -20.299 0.704 -8.787 1.00 50.06 333 THR A N 1
ATOM 2528 C CA . THR A 1 333 ? -19.741 0.757 -10.143 1.00 50.06 333 THR A CA 1
ATOM 2529 C C . THR A 1 333 ? -20.350 1.936 -10.901 1.00 50.06 333 THR A C 1
ATOM 2531 O O . THR A 1 333 ? -21.248 1.767 -11.725 1.00 50.06 333 THR A O 1
ATOM 2534 N N . SER A 1 334 ? -19.881 3.149 -10.608 1.00 38.66 334 SER A N 1
ATOM 2535 C CA . SER A 1 334 ? -20.129 4.299 -11.473 1.00 38.66 334 SER A CA 1
ATOM 2536 C C . SER A 1 334 ? -19.419 4.072 -12.808 1.00 38.66 334 SER A C 1
ATOM 2538 O O . SER A 1 334 ? -18.239 3.708 -12.799 1.00 38.66 334 SER A O 1
ATOM 2540 N N . PRO A 1 335 ? -20.071 4.324 -13.957 1.00 36.72 335 PRO A N 1
ATOM 2541 C CA . PRO A 1 335 ? -19.363 4.434 -15.221 1.00 36.72 335 PRO A CA 1
ATOM 2542 C C . PRO A 1 335 ? -18.450 5.659 -15.125 1.00 36.72 335 PRO A C 1
ATOM 2544 O O . PRO A 1 335 ? -18.912 6.800 -15.148 1.00 36.72 335 PRO A O 1
ATOM 2547 N N . ALA A 1 336 ? -17.155 5.423 -14.927 1.00 39.12 336 ALA A N 1
ATOM 2548 C CA . ALA A 1 336 ? -16.189 6.496 -14.777 1.00 39.12 336 ALA A CA 1
ATOM 2549 C C . ALA A 1 336 ? -16.084 7.280 -16.092 1.00 39.12 336 ALA A C 1
ATOM 2551 O O . ALA A 1 336 ? -15.575 6.762 -17.087 1.00 39.12 336 ALA A O 1
ATOM 2552 N N . SER A 1 337 ? -16.500 8.550 -16.084 1.00 33.44 337 SER A N 1
ATOM 2553 C CA . SER A 1 337 ? -15.916 9.509 -17.021 1.00 33.44 337 SER A CA 1
ATOM 2554 C C . SER A 1 337 ? -14.403 9.495 -16.791 1.00 33.44 337 SER A C 1
ATOM 2556 O O . SER A 1 337 ? -13.988 9.635 -15.635 1.00 33.44 337 SER A O 1
ATOM 2558 N N . PRO A 1 338 ? -13.574 9.314 -17.833 1.00 40.00 338 PRO A N 1
ATOM 2559 C CA . PRO A 1 338 ? -12.130 9.304 -17.661 1.00 40.00 338 PRO A CA 1
ATOM 2560 C C . PRO A 1 338 ? -11.684 10.635 -17.055 1.00 40.00 338 PRO A C 1
ATOM 2562 O O . PRO A 1 338 ? -12.131 11.702 -17.484 1.00 40.00 338 PRO A O 1
ATOM 2565 N N . PHE A 1 339 ? -10.806 10.574 -16.053 1.00 46.78 339 PHE A N 1
ATOM 2566 C CA . PHE A 1 339 ? -10.181 11.772 -15.506 1.00 46.78 339 PHE A CA 1
ATOM 2567 C C . PHE A 1 339 ? -9.395 12.464 -16.631 1.00 46.78 339 PHE A C 1
ATOM 2569 O O . PHE A 1 339 ? -8.489 11.841 -17.193 1.00 46.78 339 PHE A O 1
ATOM 2576 N N . PRO A 1 340 ? -9.707 13.723 -16.992 1.00 33.03 340 PRO A N 1
ATOM 2577 C CA . PRO A 1 340 ? -8.896 14.440 -17.958 1.00 33.03 340 PRO A CA 1
ATOM 2578 C C . PRO A 1 340 ? -7.527 14.701 -17.332 1.00 33.03 340 PRO A C 1
ATOM 2580 O O . PRO A 1 340 ? -7.422 15.365 -16.298 1.00 33.03 340 PRO A O 1
ATOM 2583 N N . SER A 1 341 ? -6.471 14.187 -17.963 1.00 35.78 341 SER A N 1
ATOM 2584 C CA . SER A 1 341 ? -5.113 14.601 -17.622 1.00 35.78 341 SER A CA 1
ATOM 2585 C C . SER A 1 341 ? -4.991 16.106 -17.911 1.00 35.78 341 SER A C 1
ATOM 2587 O O . SER A 1 341 ? -5.385 16.531 -19.002 1.00 35.78 341 SER A O 1
ATOM 2589 N N . PRO A 1 342 ? -4.509 16.940 -16.972 1.00 34.59 342 PRO A N 1
ATOM 2590 C CA . PRO A 1 342 ? -4.406 18.374 -17.198 1.00 34.59 342 PRO A CA 1
ATOM 2591 C C . PRO A 1 342 ? -3.284 18.670 -18.201 1.00 34.59 342 PRO A C 1
ATOM 2593 O O . PRO A 1 342 ? -2.117 18.774 -17.834 1.00 34.59 342 PRO A O 1
ATOM 2596 N N . SER A 1 343 ? -3.635 18.824 -19.480 1.00 29.66 343 SER A N 1
ATOM 2597 C CA . SER A 1 343 ? -2.712 19.357 -20.485 1.00 29.66 343 SER A CA 1
ATOM 2598 C C . SER A 1 343 ? -2.350 20.814 -20.162 1.00 29.66 343 SER A C 1
ATOM 2600 O O . SER A 1 343 ? -3.234 21.597 -19.794 1.00 29.66 343 SER A O 1
ATOM 2602 N N . PRO A 1 344 ? -1.083 21.229 -20.330 1.00 43.69 344 PRO A N 1
ATOM 2603 C CA . PRO A 1 344 ? -0.699 22.615 -20.124 1.00 43.69 344 PRO A CA 1
ATOM 2604 C C . PRO A 1 344 ? -1.236 23.513 -21.251 1.00 43.69 344 PRO A C 1
ATOM 2606 O O . PRO A 1 344 ? -1.285 23.128 -22.417 1.00 43.69 344 PRO A O 1
ATOM 2609 N N . THR A 1 345 ? -1.538 24.764 -20.890 1.00 35.09 345 THR A N 1
ATOM 2610 C CA . THR A 1 345 ? -2.010 25.885 -21.735 1.00 35.09 345 THR A CA 1
ATOM 2611 C C . THR A 1 345 ? -3.499 25.908 -22.134 1.00 35.09 345 THR A C 1
ATOM 2613 O O . THR A 1 345 ? -3.955 25.240 -23.054 1.00 35.09 345 THR A O 1
ATOM 2616 N N . ARG A 1 346 ? -4.238 26.864 -21.555 1.00 30.77 346 ARG A N 1
ATOM 2617 C CA . ARG A 1 346 ? -4.474 28.188 -22.174 1.00 30.77 346 ARG A CA 1
ATOM 2618 C C . ARG A 1 346 ? -5.029 29.170 -21.138 1.00 30.77 346 ARG A C 1
ATOM 2620 O O . ARG A 1 346 ? -5.939 28.840 -20.386 1.00 30.77 346 ARG A O 1
ATOM 2627 N N . SER A 1 347 ? -4.492 30.387 -21.116 1.00 42.97 347 SER A N 1
ATOM 2628 C CA . SER A 1 347 ? -4.950 31.450 -20.216 1.00 42.97 347 SER A CA 1
ATOM 2629 C C . SER A 1 347 ? -6.365 31.910 -20.582 1.00 42.97 347 SER A C 1
ATOM 2631 O O . SER A 1 347 ? -6.574 32.439 -21.673 1.00 42.97 347 SER A O 1
ATOM 2633 N N . ALA A 1 348 ? -7.318 31.768 -19.660 1.00 27.55 348 ALA A N 1
ATOM 2634 C CA . ALA A 1 348 ? -8.629 32.411 -19.743 1.00 27.55 348 ALA A CA 1
ATOM 2635 C C . ALA A 1 348 ? -8.637 33.681 -18.874 1.00 27.55 348 ALA A C 1
ATOM 2637 O O . ALA A 1 348 ? -8.166 33.671 -17.736 1.00 27.55 348 ALA A O 1
ATOM 2638 N N . ALA A 1 349 ? -9.132 34.793 -19.421 1.00 27.75 349 ALA A N 1
ATOM 2639 C CA . ALA A 1 349 ? -9.055 36.101 -18.775 1.00 27.75 349 ALA A CA 1
ATOM 2640 C C . ALA A 1 349 ? -10.008 36.229 -17.572 1.00 27.75 349 ALA A C 1
ATOM 2642 O O . ALA A 1 349 ? -11.178 35.856 -17.641 1.00 27.75 349 ALA A O 1
ATOM 2643 N N . VAL A 1 350 ? -9.521 36.828 -16.480 1.00 29.86 350 VAL A N 1
ATOM 2644 C CA . VAL A 1 350 ? -10.315 37.085 -15.270 1.00 29.86 350 VAL A CA 1
ATOM 2645 C C . VAL A 1 350 ? -11.068 38.411 -15.396 1.00 29.86 350 VAL A C 1
ATOM 2647 O O . VAL A 1 350 ? -10.472 39.483 -15.287 1.00 29.86 350 VAL A O 1
ATOM 2650 N N . VAL A 1 351 ? -12.395 38.351 -15.525 1.00 26.55 351 VAL A N 1
ATOM 2651 C CA . VAL A 1 351 ? -13.267 39.511 -15.281 1.00 26.55 351 VAL A CA 1
ATOM 2652 C C . VAL A 1 351 ? -13.466 39.655 -13.769 1.00 26.55 351 VAL A C 1
ATOM 2654 O O . VAL A 1 351 ? -14.122 38.831 -13.135 1.00 26.55 351 VAL A O 1
ATOM 2657 N N . ARG A 1 352 ? -12.883 40.697 -13.164 1.00 28.20 352 ARG A N 1
ATOM 2658 C CA . ARG A 1 352 ? -13.046 40.993 -11.729 1.00 28.20 352 ARG A CA 1
ATOM 2659 C C . ARG A 1 352 ? -14.350 41.747 -11.458 1.00 28.20 352 ARG A C 1
ATOM 2661 O O . ARG A 1 352 ? -14.430 42.942 -11.733 1.00 28.20 352 ARG A O 1
ATOM 2668 N N . ALA A 1 353 ? -15.304 41.101 -10.791 1.00 25.78 353 ALA A N 1
ATOM 2669 C CA . ALA A 1 353 ? -16.325 41.802 -10.011 1.00 25.78 353 ALA A CA 1
ATOM 2670 C C . ALA A 1 353 ? -15.760 42.165 -8.621 1.00 25.78 353 ALA A C 1
ATOM 2672 O O . ALA A 1 353 ? -15.096 41.345 -7.986 1.00 25.78 353 ALA A O 1
ATOM 2673 N N . ARG A 1 354 ? -15.997 43.395 -8.145 1.00 28.12 354 ARG A N 1
ATOM 2674 C CA . ARG A 1 354 ? -15.628 43.834 -6.784 1.00 28.12 354 ARG A CA 1
ATOM 2675 C C . ARG A 1 354 ? -16.825 43.651 -5.833 1.00 28.12 354 ARG A C 1
ATOM 2677 O O . ARG A 1 354 ? -17.912 44.091 -6.199 1.00 28.12 354 ARG A O 1
ATOM 2684 N N . PRO A 1 355 ? -16.656 43.066 -4.631 1.00 31.61 355 PRO A N 1
ATOM 2685 C CA . PRO A 1 355 ? -17.716 43.025 -3.626 1.00 31.61 355 PRO A CA 1
ATOM 2686 C C . PRO A 1 355 ? -17.949 44.415 -3.008 1.00 31.61 355 PRO A C 1
ATOM 2688 O O . PRO A 1 355 ? -17.033 45.235 -2.929 1.00 31.61 355 PRO A O 1
ATOM 2691 N N . GLY A 1 356 ? -19.199 44.684 -2.625 1.00 28.64 356 GLY A N 1
ATOM 2692 C CA . GLY A 1 356 ? -19.696 46.030 -2.331 1.00 28.64 356 GLY A CA 1
ATOM 2693 C C . GLY A 1 356 ? -19.290 46.622 -0.977 1.00 28.64 356 GLY A C 1
ATOM 2694 O O . GLY A 1 356 ? -19.077 45.917 0.008 1.00 28.64 356 GLY A O 1
ATOM 2695 N N . LEU A 1 357 ? -19.251 47.955 -0.945 1.00 27.84 357 LEU A N 1
ATOM 2696 C CA . LEU A 1 357 ? -19.157 48.770 0.263 1.00 27.84 357 LEU A CA 1
ATOM 2697 C C . LEU A 1 357 ? -20.569 48.981 0.837 1.00 27.84 357 LEU A C 1
ATOM 2699 O O . LEU A 1 357 ? -21.477 49.374 0.106 1.00 27.84 357 LEU A O 1
ATOM 2703 N N . TRP A 1 358 ? -20.752 48.733 2.134 1.00 27.44 358 TRP A N 1
ATOM 2704 C CA . TRP A 1 358 ? -22.027 48.961 2.820 1.00 27.44 358 TRP A CA 1
ATOM 2705 C C . TRP A 1 358 ? -22.329 50.461 2.934 1.00 27.44 358 TRP A C 1
ATOM 2707 O O . TRP A 1 358 ? -21.471 51.233 3.360 1.00 27.44 358 TRP A O 1
ATOM 2717 N N . LEU A 1 359 ? -23.563 50.859 2.617 1.00 28.22 359 LEU A N 1
ATOM 2718 C CA . LEU A 1 359 ? -24.077 52.213 2.836 1.00 28.22 359 LEU A CA 1
ATOM 2719 C C . LEU A 1 359 ? -25.412 52.150 3.584 1.00 28.22 359 LEU A C 1
ATOM 2721 O O . LEU A 1 359 ? -26.271 51.321 3.289 1.00 28.22 359 LEU A O 1
ATOM 2725 N N . PHE A 1 360 ? -25.543 53.012 4.592 1.00 27.56 360 PHE A N 1
ATOM 2726 C CA . PHE A 1 360 ? -26.690 53.066 5.496 1.00 27.56 360 PHE A CA 1
ATOM 2727 C C . PHE A 1 360 ? -27.961 53.558 4.793 1.00 27.56 360 PHE A C 1
ATOM 2729 O O . PHE A 1 360 ? -27.917 54.449 3.945 1.00 27.56 360 PHE A O 1
ATOM 2736 N N . VAL A 1 361 ? -29.110 53.036 5.227 1.00 26.75 361 VAL A N 1
ATOM 2737 C CA . VAL A 1 361 ? -30.424 53.578 4.867 1.00 26.75 361 VAL A CA 1
ATOM 2738 C C . VAL A 1 361 ? -30.666 54.865 5.656 1.00 26.75 361 VAL A C 1
ATOM 2740 O O . VAL A 1 361 ? -30.793 54.831 6.878 1.00 26.75 361 VAL A O 1
ATOM 2743 N N . GLY A 1 362 ? -30.771 55.989 4.950 1.00 25.78 362 GLY A N 1
ATOM 2744 C CA . GLY A 1 362 ? -31.286 57.253 5.474 1.00 25.78 362 GLY A CA 1
ATOM 2745 C C . GLY A 1 362 ? -32.424 57.740 4.585 1.00 25.78 362 GLY A C 1
ATOM 2746 O O . GLY A 1 362 ? -32.195 58.071 3.426 1.00 25.78 362 GLY A O 1
ATOM 2747 N N . ALA A 1 363 ? -33.649 57.759 5.109 1.00 27.02 363 ALA A N 1
ATOM 2748 C CA . ALA A 1 363 ? -34.825 58.227 4.382 1.00 27.02 363 ALA A CA 1
ATOM 2749 C C . ALA A 1 363 ? -35.188 59.657 4.806 1.00 27.02 363 ALA A C 1
ATOM 2751 O O . ALA A 1 363 ? -35.533 59.881 5.963 1.00 27.02 363 ALA A O 1
ATOM 2752 N N . VAL A 1 364 ? -35.179 60.600 3.859 1.00 27.28 364 VAL A N 1
ATOM 2753 C CA . VAL A 1 364 ? -35.897 61.883 3.956 1.00 27.28 364 VAL A CA 1
ATOM 2754 C C . VAL A 1 364 ? -36.513 62.191 2.589 1.00 27.28 364 VAL A C 1
ATOM 2756 O O . VAL A 1 364 ? -35.912 61.921 1.551 1.00 27.28 364 VAL A O 1
ATOM 2759 N N . MET A 1 365 ? -37.742 62.704 2.595 1.00 25.28 365 MET A N 1
ATOM 2760 C CA . MET A 1 365 ? -38.522 63.026 1.395 1.00 25.28 365 MET A CA 1
ATOM 2761 C C . MET A 1 365 ? -38.199 64.423 0.847 1.00 25.28 365 MET A C 1
ATOM 2763 O O . MET A 1 365 ? -37.834 65.301 1.623 1.00 25.28 365 MET A O 1
ATOM 2767 N N . GLY A 1 366 ? -38.499 64.680 -0.435 1.00 24.66 366 GLY A N 1
ATOM 2768 C CA . GLY A 1 366 ? -38.846 66.045 -0.861 1.00 24.66 366 GLY A CA 1
ATOM 2769 C C . GLY A 1 366 ? -38.469 66.479 -2.282 1.00 24.66 366 GLY A C 1
ATOM 2770 O O . GLY A 1 366 ? -37.321 66.791 -2.546 1.00 24.66 366 GLY A O 1
ATOM 2771 N N . ALA A 1 367 ? -39.505 66.627 -3.114 1.00 27.06 367 ALA A N 1
ATOM 2772 C CA . ALA A 1 367 ? -39.735 67.745 -4.044 1.00 27.06 367 ALA A CA 1
ATOM 2773 C C . ALA A 1 367 ? -38.765 68.068 -5.219 1.00 27.06 367 ALA A C 1
ATOM 2775 O O . ALA A 1 367 ? -37.671 68.579 -5.042 1.00 27.06 367 ALA A O 1
ATOM 2776 N N . ILE A 1 368 ? -39.320 67.925 -6.436 1.00 30.20 368 ILE A N 1
ATOM 2777 C CA . ILE A 1 368 ? -39.524 68.987 -7.457 1.00 30.20 368 ILE A CA 1
ATOM 2778 C C . ILE A 1 368 ? -38.319 69.860 -7.887 1.00 30.20 368 ILE A C 1
ATOM 2780 O O . ILE A 1 368 ? -37.852 70.698 -7.128 1.00 30.20 368 ILE A O 1
ATOM 2784 N N . GLY A 1 369 ? -38.050 69.876 -9.205 1.00 28.47 369 GLY A N 1
ATOM 2785 C CA . GLY A 1 369 ? -37.905 71.158 -9.926 1.00 28.47 369 GLY A CA 1
ATOM 2786 C C . GLY A 1 369 ? -36.637 71.417 -10.755 1.00 28.47 369 GLY A C 1
ATOM 2787 O O . GLY A 1 369 ? -35.649 71.906 -10.237 1.00 28.47 369 GLY A O 1
ATOM 2788 N N . ASN A 1 370 ? -36.759 71.214 -12.071 1.00 30.45 370 ASN A N 1
ATOM 2789 C CA . ASN A 1 370 ? -36.379 72.144 -13.153 1.00 30.45 370 ASN A CA 1
ATOM 2790 C C . ASN A 1 370 ? -35.034 72.928 -13.178 1.00 30.45 370 ASN A C 1
ATOM 2792 O O . ASN A 1 370 ? -34.820 73.848 -12.404 1.00 30.45 370 ASN A O 1
ATOM 2796 N N . VAL A 1 371 ? -34.351 72.756 -14.328 1.00 32.41 371 VAL A N 1
ATOM 2797 C CA . VAL A 1 371 ? -33.906 73.823 -15.270 1.00 32.41 371 VAL A CA 1
ATOM 2798 C C . VAL A 1 371 ? -32.639 74.653 -14.963 1.00 32.41 371 VAL A C 1
ATOM 2800 O O . VAL A 1 371 ? -32.600 75.430 -14.024 1.00 32.41 371 VAL A O 1
ATOM 2803 N N . LEU A 1 372 ? -31.694 74.540 -15.916 1.00 32.00 372 LEU A N 1
ATOM 2804 C CA . LEU A 1 372 ? -30.698 75.497 -16.457 1.00 32.00 372 LEU A CA 1
ATOM 2805 C C . LEU A 1 372 ? -29.905 76.443 -15.529 1.00 32.00 372 LEU A C 1
ATOM 2807 O O . LEU A 1 372 ? -30.456 77.222 -14.757 1.00 32.00 372 LEU A O 1
ATOM 2811 N N . GLY A 1 373 ? -28.594 76.481 -15.793 1.00 34.94 373 GLY A N 1
ATOM 2812 C CA . GLY A 1 373 ? -27.606 77.435 -15.284 1.00 34.94 373 GLY A CA 1
ATOM 2813 C C . GLY A 1 373 ? -26.235 77.108 -15.856 1.00 34.94 373 GLY A C 1
ATOM 2814 O O . GLY A 1 373 ? -25.443 76.501 -15.108 1.00 34.94 373 GLY A O 1
#

Secondary structure (DSSP, 8-state):
--------SS--------STT-SS-----SS-----------SS-EE-B--SSTT---B-----SSSPPP--EEE-SSSTTEEEEEE--SSSS-GGGGSGGG--SEEEEEEGGG--TT--EETTTSSEEEEE--TT----EE-SSSS-EEEE-SS-EEE--SS-TTEE--TTTEEE-SSGGGSTT-TT--TT-EEE-SS-BTTBSHHHHHHSS---S----TT--EEEEEE-TTSSEEEEEE---SSSSS---EEEEEEEETTEESS-TT-S---EEEEE-S-GGGTTTSS--EEEEEE-TT-PEEEEETTTTEEEEE--TTS---TTPPPP----PPPPP-----PPP---PPPPPP---------------

Foldseek 3Di:
DDPDPDDDDDDDPPDPPDDPPPPDPDDDDDDDADEDEDEDDDDAQWWAFACPDPRYGYTYGYDDDPPDADWAWDQQPPDHQKIKIAAAAPDLAHVCLVDVLSLHQFIFIDRNVVHDNPDIDGSNPDGFTQEGQQHRFQAWDAQLPDRWIWDDGLFAITGDDDDDGYFHAAPPFKGFDDPLVVDPPSVPHFGQQIFTDDDDDPCRGSVCSRPRHDGHQADADHQQRWRYWDAFNVSQKIWIWRQWHPPDPQIDTATWMAGDDPNGTPDGRRDHPRTGGDGDDPGRNPVVQPDFGWHDWDADPQQWIWTDGPSVRDIDTDAPPVRHHPSPDGDDPDPDPDDDDDDDDDDDDDDDDDDDDDDDDDDDDDDDDDDDD

Organism: NCBI:txid86259

InterPro domains:
  IPR011041 Soluble quinoprotein glucose/sorbosone dehydrogenase, beta-propeller domain superfamily [SSF50952] (72-322)
  IPR011042 Six-bladed beta-propeller, TolB-like [G3DSA:2.120.10.30] (69-323)
  IPR054539 Pyrroloquinoline quinone-dependent pyranose dehydrogenase, beta-propeller domain [PF22807] (164-320)

Sequence (373 aa):
MDPNHLRRHIATTHKRLTGPSCREDCLPSRHGVGLIAYETAASAFKFAIAFRTRRFLRIRVSYKIDPPPTRTLLLSRKVNGTLLVSRGSTSDNNPGAADISSARSQIKSFNLNDLSDTNSLDFASTGTILGWGLRNSVGVAEDPNTDGIFSVENSVDSLERNGQDGQNYGYPTCFAAWNVSEIPDNGALQVGSQFAIGNQNSTVNDDICANDRIAPRLTFPAHWAPLDIKFNARGDTAWITSHGSWNRDAPDGYLFTVGYSNGMPTAASSSTTAVIPIMRNQDNSKCLGDCFRPVGLAWDSTGRLFMTSDSTGEIYVVTRSDGSSVNGTTPATSPASPFPSPSPTRSAAVVRARPGLWLFVGAVMGAIGNVLG